Protein AF-A0A443IMH6-F1 (afdb_monomer)

Secondary structure (DSSP, 8-state):
-PPP--PPPEEEE-TTSSEEEE-SSSSB-TT--BSSHHHHHHHHTHHHHHTTTS--HHHHHHHHTGGGG--SSS---TTTHHHHTTHHHHHHHTT--TTSTTTTSSSTT------HHHHHHHHHHH--HHHHHHHHHHHHHTTPPP--HHHHHHHHHHHHHHHHHHHHHHHHHH-TTEEE-TTSSEEEETTEEEEGGGEEEEE-TTS-EEEEEEPTTS-EEEEEEEEPPPPP--

Mean predicted aligned error: 10.95 Å

Foldseek 3Di:
DPDQQPFQFAWFQDPVRWTFTHTPPDGTQALLTFNDRLLSSCLRCVLVCLLQVLAFVLLPCLSSVVLVVDDDDDDDDPVPSVVNSNVLVVCVVSVHDNPCVVLRLAHPRNPPLDDLVVVLVVVVVNDDPVNLVVNQVRCVVSVHHRDHSSRSSVVSLVSRLVSQLSVLVSVVVVDVQWDADPVSQWIGGNNDIDGSSQWHWGQHPLRWIFIWGQDSNRDTDTRDGPGDRDDPDD

Nearest PDB structures (foldseek):
  8bbg-assembly1_B  TM=4.745E-01  e=6.715E+00  Homo sapiens

Structure (mmCIF, N/CA/C/O backbone):
data_AF-A0A443IMH6-F1
#
_entry.id   AF-A0A443IMH6-F1
#
loop_
_atom_site.group_PDB
_atom_site.id
_atom_site.type_symbol
_atom_site.label_atom_id
_atom_site.label_alt_id
_atom_site.label_comp_id
_atom_site.label_asym_id
_atom_site.label_entity_id
_atom_site.label_seq_id
_atom_site.pdbx_PDB_ins_code
_atom_site.Cartn_x
_atom_site.Cartn_y
_atom_site.Cartn_z
_atom_site.occupancy
_atom_site.B_iso_or_equiv
_atom_site.auth_seq_id
_atom_site.auth_comp_id
_atom_site.auth_asym_id
_atom_site.auth_atom_id
_atom_site.pdbx_PDB_model_num
ATOM 1 N N . MET A 1 1 ? 30.127 14.873 -5.006 1.00 34.66 1 MET A N 1
ATOM 2 C CA . MET A 1 1 ? 29.767 13.676 -4.213 1.00 34.66 1 MET A CA 1
ATOM 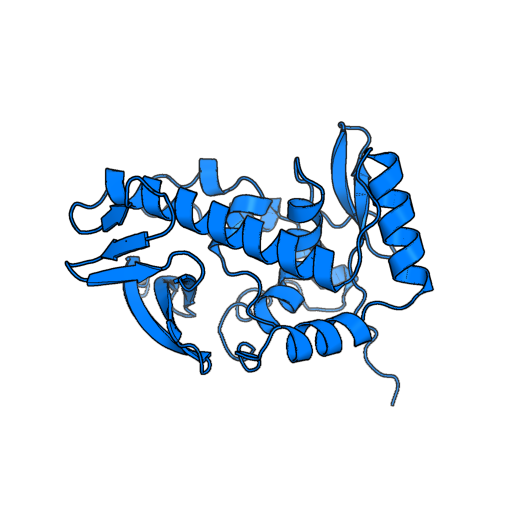3 C C . MET A 1 1 ? 28.883 12.803 -5.089 1.00 34.66 1 MET A C 1
ATOM 5 O O . MET A 1 1 ? 27.974 13.371 -5.688 1.00 34.66 1 MET A O 1
ATOM 9 N N . PRO A 1 2 ? 29.151 11.498 -5.264 1.00 36.19 2 PRO A N 1
ATOM 10 C CA . PRO A 1 2 ? 28.241 10.646 -6.018 1.00 36.19 2 PRO A CA 1
ATOM 11 C C . PRO A 1 2 ? 26.945 10.520 -5.210 1.00 36.19 2 PRO A C 1
ATOM 13 O O . PRO A 1 2 ? 26.973 10.137 -4.042 1.00 36.19 2 PRO A O 1
ATOM 16 N N . PHE A 1 3 ? 25.823 10.930 -5.799 1.00 37.03 3 PHE A N 1
ATOM 17 C CA . PHE A 1 3 ? 24.510 10.781 -5.179 1.00 37.03 3 PHE A CA 1
ATOM 18 C C . PHE A 1 3 ? 24.221 9.286 -4.970 1.00 37.03 3 PHE A C 1
ATOM 20 O O . PHE A 1 3 ? 24.498 8.502 -5.884 1.00 37.03 3 PHE A O 1
ATOM 27 N N . PRO A 1 4 ? 23.682 8.862 -3.811 1.00 40.62 4 PRO A N 1
ATOM 28 C CA . PRO A 1 4 ? 23.252 7.483 -3.630 1.00 40.62 4 PRO A CA 1
ATOM 29 C C . PRO A 1 4 ? 22.194 7.171 -4.691 1.00 40.62 4 PRO A C 1
ATOM 31 O O . PRO A 1 4 ? 21.136 7.800 -4.741 1.00 40.62 4 PRO A O 1
ATOM 34 N N . VAL A 1 5 ? 22.505 6.234 -5.586 1.00 46.97 5 VAL A N 1
ATOM 35 C CA . VAL A 1 5 ? 21.573 5.776 -6.615 1.00 46.97 5 VAL A CA 1
ATOM 36 C C . VAL A 1 5 ? 20.536 4.905 -5.917 1.00 46.97 5 VAL A C 1
ATOM 38 O O . VAL A 1 5 ? 20.722 3.704 -5.746 1.00 46.97 5 VAL A O 1
ATOM 41 N N . PHE A 1 6 ? 19.450 5.517 -5.457 1.00 54.06 6 PHE A N 1
ATOM 42 C CA . PHE A 1 6 ? 18.275 4.771 -5.031 1.00 54.06 6 PHE A CA 1
ATOM 43 C C . PHE A 1 6 ? 17.636 4.155 -6.276 1.00 54.06 6 PHE A C 1
ATOM 45 O O . PHE A 1 6 ? 17.049 4.849 -7.108 1.00 54.06 6 PHE A O 1
ATOM 52 N N . PHE A 1 7 ? 17.798 2.845 -6.429 1.00 68.31 7 PHE A N 1
ATOM 53 C CA . PHE A 1 7 ? 17.173 2.093 -7.505 1.00 68.31 7 PHE A CA 1
ATOM 54 C C . PHE A 1 7 ? 15.720 1.790 -7.142 1.00 68.31 7 PHE A C 1
ATOM 56 O O . PHE A 1 7 ? 15.449 1.222 -6.087 1.00 68.31 7 PHE A O 1
ATOM 63 N N . ILE A 1 8 ? 14.793 2.128 -8.038 1.00 82.06 8 ILE A N 1
ATOM 64 C CA . ILE A 1 8 ? 13.427 1.604 -7.972 1.00 82.06 8 ILE A CA 1
ATOM 65 C C . ILE A 1 8 ? 13.464 0.144 -8.400 1.00 82.06 8 ILE A C 1
ATOM 67 O O . ILE A 1 8 ? 13.991 -0.188 -9.468 1.00 82.06 8 ILE A O 1
ATOM 71 N N . ALA A 1 9 ? 12.870 -0.720 -7.588 1.00 88.06 9 ALA A N 1
ATOM 72 C CA . ALA A 1 9 ? 12.649 -2.100 -7.965 1.00 88.06 9 ALA A CA 1
ATOM 73 C C . ALA A 1 9 ? 11.497 -2.187 -8.976 1.00 88.06 9 ALA A C 1
ATOM 75 O O . ALA A 1 9 ? 10.417 -1.630 -8.753 1.00 88.06 9 ALA A O 1
ATOM 76 N N . ILE A 1 10 ? 11.725 -2.892 -10.083 1.00 90.31 10 ILE A N 1
ATOM 77 C CA . ILE A 1 10 ? 10.730 -3.108 -11.136 1.00 90.31 10 ILE A CA 1
ATOM 78 C C . ILE A 1 10 ? 10.143 -4.510 -10.957 1.00 90.31 10 ILE A C 1
ATOM 80 O O . ILE A 1 10 ? 10.911 -5.473 -10.938 1.00 90.31 10 ILE A O 1
ATOM 84 N N . PRO A 1 11 ? 8.814 -4.658 -10.839 1.00 91.00 11 PRO A N 1
ATOM 85 C CA . PRO A 1 11 ? 8.184 -5.966 -10.860 1.00 91.00 11 PRO A CA 1
ATOM 86 C C . PRO A 1 11 ? 8.343 -6.614 -12.227 1.00 91.00 11 PRO A C 1
ATOM 88 O O . PRO A 1 11 ? 8.057 -5.994 -13.252 1.00 91.00 11 PRO A O 1
ATOM 91 N N . VAL A 1 12 ? 8.769 -7.867 -12.218 1.00 91.69 12 VAL A N 1
ATOM 92 C CA . VAL A 1 12 ? 8.921 -8.720 -13.394 1.00 91.69 12 VAL A CA 1
ATOM 93 C C . VAL A 1 12 ? 8.081 -9.975 -13.212 1.00 91.69 12 VAL A C 1
ATOM 95 O O . VAL A 1 12 ? 7.853 -10.424 -12.083 1.00 91.69 12 VAL A O 1
ATOM 98 N N . LEU A 1 13 ? 7.587 -10.523 -14.320 1.00 90.38 13 LEU A N 1
ATOM 99 C CA . LEU A 1 13 ? 6.772 -11.731 -14.291 1.00 90.38 13 LEU A CA 1
ATOM 100 C C . LEU A 1 13 ? 7.660 -12.942 -13.972 1.00 90.38 13 LEU A C 1
ATOM 102 O O . LEU A 1 13 ? 8.625 -13.229 -14.680 1.00 90.38 13 LEU A O 1
ATOM 106 N N . HIS A 1 14 ? 7.337 -13.641 -12.890 1.00 88.38 14 HIS A N 1
ATOM 107 C CA . HIS A 1 14 ? 8.003 -14.864 -12.471 1.00 88.38 14 HIS A CA 1
ATOM 108 C C . HIS A 1 14 ? 7.427 -16.072 -13.224 1.00 88.38 14 HIS A C 1
ATOM 110 O O . HIS A 1 14 ? 6.264 -16.072 -13.627 1.00 88.38 14 HIS A O 1
ATOM 116 N N . SER A 1 15 ? 8.202 -17.152 -13.359 1.00 84.56 15 SER A N 1
ATOM 117 C CA . SER A 1 15 ? 7.761 -18.386 -14.035 1.00 84.56 15 SER A CA 1
ATOM 118 C C . SER A 1 15 ? 6.550 -19.059 -13.376 1.00 84.56 15 SER A C 1
ATOM 120 O O . SER A 1 15 ? 5.868 -19.855 -14.012 1.00 84.56 15 SER A O 1
ATOM 122 N N . SER A 1 16 ? 6.251 -18.718 -12.120 1.00 83.25 16 SER A N 1
ATOM 123 C CA . SER A 1 16 ? 5.047 -19.160 -11.407 1.00 83.25 16 SER A CA 1
ATOM 124 C C . SER A 1 16 ? 3.770 -18.409 -11.812 1.00 83.25 16 SER A C 1
ATOM 126 O O . SER A 1 16 ? 2.709 -18.703 -11.271 1.00 83.25 16 SER A O 1
ATOM 128 N N . GLY A 1 17 ? 3.859 -17.407 -12.693 1.00 84.44 17 GLY A N 1
ATOM 129 C CA . GLY A 1 17 ? 2.750 -16.510 -13.045 1.00 84.44 17 GLY A CA 1
ATOM 130 C C . GLY A 1 17 ? 2.513 -15.372 -12.043 1.00 84.44 17 GLY A C 1
ATOM 131 O O . GLY A 1 17 ? 1.677 -14.508 -12.285 1.00 84.44 17 GLY A O 1
ATOM 132 N N . ALA A 1 18 ? 3.260 -15.344 -10.936 1.00 87.56 18 ALA A N 1
ATOM 133 C CA . ALA A 1 18 ? 3.267 -14.242 -9.977 1.00 87.56 18 ALA A CA 1
ATOM 134 C C . ALA A 1 18 ? 4.261 -13.142 -10.393 1.00 87.56 18 ALA A C 1
ATOM 136 O O . ALA A 1 18 ? 5.074 -13.321 -11.296 1.00 87.56 18 ALA A O 1
ATOM 137 N N . TRP A 1 19 ? 4.231 -12.008 -9.705 1.00 87.56 19 TRP A N 1
ATOM 138 C CA . TRP A 1 19 ? 5.150 -10.891 -9.909 1.00 87.56 19 TRP A CA 1
ATOM 139 C C . TRP A 1 19 ? 6.209 -10.869 -8.818 1.00 87.56 19 TRP A C 1
ATOM 141 O O . TRP A 1 19 ? 5.892 -11.101 -7.658 1.00 87.56 19 TRP A O 1
ATOM 151 N N . ILE A 1 20 ? 7.453 -10.555 -9.161 1.00 84.88 20 ILE A N 1
ATOM 152 C CA . ILE A 1 20 ? 8.539 -10.395 -8.189 1.00 84.88 20 ILE A CA 1
ATOM 153 C C . ILE A 1 20 ? 9.311 -9.118 -8.487 1.00 84.88 20 ILE A C 1
ATOM 155 O O . ILE A 1 20 ? 9.556 -8.789 -9.646 1.00 84.88 20 ILE A O 1
ATOM 159 N N . ALA A 1 21 ? 9.678 -8.359 -7.461 1.00 88.12 21 ALA A N 1
ATOM 160 C CA . ALA A 1 21 ? 10.465 -7.154 -7.659 1.00 88.12 21 ALA A CA 1
ATOM 161 C C . ALA A 1 21 ? 11.907 -7.520 -8.032 1.00 88.12 21 ALA A C 1
ATOM 163 O O . ALA A 1 21 ? 12.483 -8.469 -7.501 1.00 88.12 21 ALA A O 1
ATOM 164 N N . SER A 1 22 ? 12.507 -6.762 -8.944 1.00 84.50 22 SER A N 1
ATOM 165 C CA . SER A 1 22 ? 13.884 -6.962 -9.389 1.00 84.50 22 SER A CA 1
ATOM 166 C C . SER A 1 22 ? 14.625 -5.632 -9.483 1.00 84.50 22 SER A C 1
ATOM 168 O O . SER A 1 22 ? 14.059 -4.612 -9.887 1.00 84.50 22 SER A O 1
ATOM 170 N N . THR A 1 23 ? 15.906 -5.634 -9.112 1.00 79.00 23 THR A N 1
ATOM 171 C CA . THR A 1 23 ? 16.793 -4.485 -9.318 1.00 79.00 23 THR A CA 1
ATOM 172 C C . THR A 1 23 ? 17.495 -4.590 -10.669 1.00 79.00 23 THR A C 1
ATOM 174 O O . THR A 1 23 ? 17.675 -5.669 -11.234 1.00 79.00 23 THR A O 1
ATOM 177 N N . ALA A 1 24 ? 17.942 -3.454 -11.207 1.00 61.69 24 ALA A N 1
ATOM 178 C CA . ALA A 1 24 ? 18.689 -3.438 -12.461 1.00 61.69 24 ALA A CA 1
ATOM 179 C C . ALA A 1 24 ? 20.053 -4.155 -12.385 1.00 61.69 24 ALA A C 1
ATOM 181 O O . ALA A 1 24 ? 20.615 -4.443 -13.438 1.00 61.69 24 ALA A O 1
ATOM 182 N N . ALA A 1 25 ? 20.565 -4.428 -11.178 1.00 56.03 25 ALA A N 1
ATOM 183 C CA . ALA A 1 25 ? 21.930 -4.890 -10.953 1.00 56.03 25 ALA A CA 1
ATOM 184 C C . ALA A 1 25 ? 22.060 -6.372 -10.549 1.00 56.03 25 ALA A C 1
ATOM 186 O O . ALA A 1 25 ? 23.122 -6.938 -10.789 1.00 56.03 25 ALA A O 1
ATOM 187 N N . SER A 1 26 ? 21.052 -7.022 -9.941 1.00 53.88 26 SER A N 1
ATOM 188 C CA . SER A 1 26 ? 21.310 -8.335 -9.312 1.00 53.88 26 SER A CA 1
ATOM 189 C C . SER A 1 26 ? 20.075 -9.195 -8.989 1.00 53.88 26 SER A C 1
ATOM 191 O O . SER A 1 26 ? 19.942 -9.705 -7.878 1.00 53.88 26 SER A O 1
ATOM 193 N N . GLY A 1 27 ? 19.186 -9.410 -9.959 1.00 73.69 27 GLY A N 1
ATOM 194 C CA . GLY A 1 27 ? 18.178 -10.475 -9.868 1.00 73.69 27 GLY A CA 1
ATOM 195 C C . GLY A 1 27 ? 16.951 -10.144 -9.016 1.00 73.69 27 GLY A C 1
ATOM 196 O O . GLY A 1 27 ? 16.585 -8.977 -8.839 1.00 73.69 27 GLY A O 1
ATOM 197 N N . TYR A 1 28 ? 16.245 -11.191 -8.591 1.00 79.69 28 TYR A N 1
ATOM 198 C CA . TYR A 1 28 ? 15.009 -11.068 -7.826 1.00 79.69 28 TYR A CA 1
ATOM 199 C C . TYR A 1 28 ? 15.275 -10.619 -6.396 1.00 79.69 28 TYR A C 1
ATOM 201 O O . TYR A 1 28 ? 16.184 -11.101 -5.722 1.00 79.69 28 TYR A O 1
ATOM 209 N N . ILE A 1 29 ? 14.423 -9.723 -5.919 1.00 78.88 29 ILE A N 1
ATOM 210 C CA . ILE A 1 29 ? 14.388 -9.308 -4.531 1.00 78.88 29 ILE A CA 1
ATOM 211 C C . ILE A 1 29 ? 13.598 -10.373 -3.774 1.00 78.88 29 ILE A C 1
ATOM 213 O O . ILE A 1 29 ? 12.395 -10.545 -3.995 1.00 78.88 29 ILE A O 1
ATOM 217 N N . ALA A 1 30 ? 14.286 -11.122 -2.913 1.00 73.25 30 ALA A N 1
ATOM 218 C CA . ALA A 1 30 ? 13.668 -12.175 -2.119 1.00 73.25 30 ALA A CA 1
ATOM 219 C C . ALA A 1 30 ? 12.435 -11.642 -1.376 1.00 73.25 30 ALA A C 1
ATOM 221 O O . ALA A 1 30 ? 12.433 -10.504 -0.917 1.00 73.25 30 ALA A O 1
ATOM 222 N N . GLY A 1 31 ? 11.387 -12.468 -1.307 1.00 71.12 31 GLY A N 1
ATOM 223 C CA . GLY A 1 31 ? 10.146 -12.184 -0.585 1.00 71.12 31 GLY A CA 1
ATOM 224 C C . GLY A 1 31 ? 9.315 -10.997 -1.082 1.00 71.12 31 GLY A C 1
ATOM 225 O O . GLY A 1 31 ? 8.382 -10.558 -0.417 1.00 71.12 31 GLY A O 1
ATOM 226 N N . THR A 1 32 ? 9.591 -10.525 -2.295 1.00 82.25 32 THR A N 1
ATOM 227 C CA . THR A 1 32 ? 8.725 -9.575 -3.009 1.00 82.25 32 THR A CA 1
ATOM 228 C C . THR A 1 32 ? 7.772 -10.256 -3.993 1.00 82.25 32 THR A C 1
ATOM 230 O O . THR A 1 32 ? 7.146 -9.584 -4.812 1.00 82.25 32 THR A O 1
ATOM 233 N N . LEU A 1 33 ? 7.675 -11.591 -3.936 1.00 80.81 33 LEU A N 1
ATOM 234 C CA . LEU A 1 33 ? 6.751 -12.364 -4.757 1.00 80.81 33 LEU A CA 1
ATOM 235 C C . LEU A 1 33 ? 5.309 -12.025 -4.350 1.00 80.81 33 LEU A C 1
ATOM 237 O O . LEU A 1 33 ? 4.939 -12.182 -3.190 1.00 80.81 33 LEU A O 1
ATOM 241 N N . SER A 1 34 ? 4.494 -11.577 -5.298 1.00 83.62 34 SER A N 1
ATOM 242 C CA . SER A 1 34 ? 3.104 -11.188 -5.077 1.00 83.62 34 SER A CA 1
ATOM 243 C C . SER A 1 34 ? 2.226 -11.631 -6.243 1.00 83.62 34 SER A C 1
ATOM 245 O O . SER A 1 34 ? 2.659 -11.650 -7.394 1.00 83.62 34 SER A O 1
ATOM 247 N N . GLY A 1 35 ? 0.960 -11.945 -5.965 1.00 85.81 35 GLY A N 1
ATOM 248 C CA . GLY A 1 35 ? -0.020 -12.269 -7.008 1.00 85.81 35 GLY A CA 1
ATOM 249 C C . GLY A 1 35 ? -0.367 -11.081 -7.913 1.00 85.81 35 GLY A C 1
ATOM 250 O O . GLY A 1 35 ? -0.948 -11.269 -8.975 1.00 85.81 35 GLY A O 1
ATOM 251 N N . THR A 1 36 ? 0.005 -9.856 -7.526 1.00 90.75 36 THR A N 1
ATOM 252 C CA . THR A 1 36 ? -0.267 -8.641 -8.302 1.00 90.75 36 THR A CA 1
ATOM 253 C C . THR A 1 36 ? 1.010 -7.864 -8.590 1.00 90.75 36 THR A C 1
ATOM 255 O O . THR A 1 36 ? 1.930 -7.815 -7.770 1.00 90.75 36 THR A O 1
ATOM 258 N N . TRP A 1 37 ? 1.039 -7.189 -9.742 1.00 93.44 37 TRP A N 1
ATOM 259 C CA . TRP A 1 37 ? 2.150 -6.314 -10.117 1.00 93.44 37 TRP A CA 1
ATOM 260 C C . TRP A 1 37 ? 2.386 -5.226 -9.065 1.00 93.44 37 TRP A C 1
ATOM 262 O O . TRP A 1 37 ? 3.521 -4.968 -8.663 1.00 93.44 37 TRP A O 1
ATOM 272 N N . ILE A 1 38 ? 1.299 -4.613 -8.584 1.00 93.88 38 ILE A N 1
ATOM 273 C CA . ILE A 1 38 ? 1.366 -3.516 -7.618 1.00 93.88 38 ILE A CA 1
ATOM 274 C C . ILE A 1 38 ? 1.831 -3.993 -6.240 1.00 93.88 38 ILE A C 1
ATOM 276 O O . ILE A 1 38 ? 2.587 -3.282 -5.585 1.00 93.88 38 ILE A O 1
ATOM 280 N N . GLY A 1 39 ? 1.463 -5.208 -5.826 1.00 87.88 39 GLY A N 1
ATOM 281 C CA . GLY A 1 39 ? 1.956 -5.801 -4.588 1.00 87.88 39 GLY A CA 1
ATOM 282 C C . GLY A 1 39 ? 3.469 -6.011 -4.635 1.00 87.88 39 GLY A C 1
ATOM 283 O O . GLY A 1 39 ? 4.185 -5.535 -3.757 1.00 87.88 39 GLY A O 1
ATOM 284 N N . ALA A 1 40 ? 3.987 -6.606 -5.713 1.00 88.25 40 ALA A N 1
ATOM 285 C CA . ALA A 1 40 ? 5.430 -6.755 -5.903 1.00 88.25 40 ALA A CA 1
ATOM 286 C C . ALA A 1 40 ? 6.145 -5.391 -5.958 1.00 88.25 40 ALA A C 1
ATOM 288 O O . ALA A 1 40 ? 7.213 -5.223 -5.367 1.00 88.25 40 ALA A O 1
ATOM 289 N N . PHE A 1 41 ? 5.535 -4.383 -6.595 1.00 91.75 41 PHE A N 1
ATOM 290 C CA . PHE A 1 41 ? 6.060 -3.014 -6.611 1.00 91.75 41 PHE A CA 1
ATOM 291 C C . PHE A 1 41 ? 6.146 -2.416 -5.203 1.00 91.75 41 PHE A C 1
ATOM 293 O O . PHE A 1 41 ? 7.174 -1.836 -4.849 1.00 91.75 41 PHE A O 1
ATOM 300 N N . ILE A 1 42 ? 5.091 -2.569 -4.396 1.00 88.81 42 ILE A N 1
ATOM 301 C CA . ILE A 1 42 ? 5.041 -2.081 -3.016 1.00 88.81 42 ILE A CA 1
ATOM 302 C C . ILE A 1 42 ? 6.107 -2.766 -2.164 1.00 88.81 42 ILE A C 1
ATOM 304 O O . ILE A 1 42 ? 6.843 -2.075 -1.467 1.00 88.81 42 ILE A O 1
ATOM 308 N N . LEU A 1 43 ? 6.244 -4.092 -2.250 1.00 83.69 43 LEU A N 1
ATOM 309 C CA . LEU A 1 43 ? 7.238 -4.837 -1.473 1.00 83.69 43 LEU A CA 1
ATOM 310 C C . LEU A 1 43 ? 8.669 -4.436 -1.848 1.00 83.69 43 LEU A C 1
ATOM 312 O O . LEU A 1 43 ? 9.478 -4.148 -0.966 1.00 83.69 43 LEU A O 1
ATOM 316 N N . GLY A 1 44 ? 8.960 -4.334 -3.148 1.00 82.44 44 GLY A N 1
ATOM 317 C CA . GLY A 1 44 ? 10.278 -3.944 -3.651 1.00 82.44 44 GLY A CA 1
ATOM 318 C C . GLY A 1 44 ? 10.665 -2.489 -3.379 1.00 82.44 44 GLY A C 1
ATOM 319 O O . GLY A 1 44 ? 11.846 -2.161 -3.430 1.00 82.44 44 GLY A O 1
ATOM 320 N N . ASN A 1 45 ? 9.696 -1.617 -3.082 1.00 84.25 45 ASN A N 1
ATOM 321 C CA . ASN A 1 45 ? 9.914 -0.182 -2.865 1.00 84.25 45 ASN A CA 1
ATOM 322 C C . ASN A 1 45 ? 9.334 0.313 -1.527 1.00 84.25 45 ASN A C 1
ATOM 324 O O . ASN A 1 45 ? 9.080 1.507 -1.362 1.00 84.25 45 ASN A O 1
ATOM 328 N N . SER A 1 46 ? 9.118 -0.587 -0.567 1.00 78.94 46 SER A N 1
ATOM 329 C CA . SER A 1 46 ? 8.373 -0.327 0.674 1.00 78.94 46 SER A CA 1
ATOM 330 C C . SER A 1 46 ? 8.948 0.832 1.491 1.00 78.94 46 SER A C 1
ATOM 332 O O . SER A 1 46 ? 8.198 1.707 1.921 1.00 78.94 46 SER A O 1
ATOM 334 N N . ALA A 1 47 ? 10.275 0.906 1.623 1.00 73.56 47 ALA A N 1
ATOM 335 C CA . ALA A 1 47 ? 10.956 2.001 2.315 1.00 73.56 47 ALA A CA 1
ATOM 336 C C . ALA A 1 47 ? 10.703 3.364 1.646 1.00 73.56 47 ALA A C 1
ATOM 338 O O . ALA A 1 47 ? 10.354 4.336 2.315 1.00 73.56 47 ALA A O 1
ATOM 339 N N . LEU A 1 48 ? 10.827 3.441 0.317 1.00 79.38 48 LEU A N 1
ATOM 340 C CA . LEU A 1 48 ? 10.576 4.674 -0.432 1.00 79.38 48 LEU A CA 1
ATOM 341 C C . LEU A 1 48 ? 9.107 5.093 -0.333 1.00 79.38 48 LEU A C 1
ATOM 343 O O . LEU A 1 48 ? 8.808 6.246 -0.040 1.00 79.38 48 LEU A O 1
ATOM 347 N N . LEU A 1 49 ? 8.181 4.165 -0.578 1.00 81.25 49 LEU A N 1
ATOM 348 C CA . LEU A 1 49 ? 6.750 4.460 -0.577 1.00 81.25 49 LEU A CA 1
ATOM 349 C C . LEU A 1 49 ? 6.241 4.808 0.829 1.00 81.25 49 LEU A C 1
ATOM 351 O O . LEU A 1 49 ? 5.392 5.691 0.963 1.00 81.25 49 LEU A O 1
ATOM 355 N N . GLY A 1 50 ? 6.787 4.173 1.870 1.00 73.31 50 GLY A N 1
ATOM 356 C CA . GLY A 1 50 ? 6.533 4.517 3.269 1.00 73.31 50 GLY A CA 1
ATOM 357 C C . GLY A 1 50 ? 7.025 5.926 3.613 1.00 73.31 50 GLY A C 1
ATOM 358 O O . GLY A 1 50 ? 6.273 6.715 4.185 1.00 73.31 50 GLY A O 1
ATOM 359 N N . ASN A 1 51 ? 8.228 6.294 3.156 1.00 71.12 51 ASN A N 1
ATOM 360 C CA . ASN A 1 51 ? 8.792 7.649 3.273 1.00 71.12 51 ASN A CA 1
ATOM 361 C C . ASN A 1 51 ? 8.087 8.708 2.407 1.00 71.12 51 ASN A C 1
ATOM 363 O O . ASN A 1 51 ? 8.387 9.892 2.489 1.00 71.12 51 ASN A O 1
ATOM 367 N N . LEU A 1 52 ? 7.159 8.322 1.539 1.00 74.88 52 LEU A N 1
ATOM 368 C CA . LEU A 1 52 ? 6.304 9.265 0.811 1.00 74.88 52 LEU A CA 1
ATOM 369 C C . LEU A 1 52 ? 4.881 9.289 1.364 1.00 74.88 52 LEU A C 1
ATOM 371 O O . LEU A 1 52 ? 4.012 9.980 0.834 1.00 74.88 52 LEU A O 1
ATOM 375 N N . GLY A 1 53 ? 4.624 8.504 2.408 1.00 75.25 53 GLY A N 1
ATOM 376 C CA . GLY A 1 53 ? 3.306 8.330 2.986 1.00 75.25 53 GLY A CA 1
ATOM 377 C C . GLY A 1 53 ? 2.292 7.629 2.079 1.00 75.25 53 GLY A C 1
ATOM 378 O O . GLY A 1 53 ? 1.079 7.707 2.302 1.00 75.25 53 GLY A O 1
ATOM 379 N N . LEU A 1 54 ? 2.767 6.958 1.030 1.00 81.56 54 LEU A N 1
ATOM 380 C CA . LEU A 1 54 ? 1.908 6.289 0.062 1.00 81.56 54 LEU A CA 1
ATOM 381 C C . LEU A 1 54 ? 1.376 4.967 0.600 1.00 81.56 54 LEU A C 1
ATOM 383 O O . LEU A 1 54 ? 0.183 4.705 0.456 1.00 81.56 54 LEU A O 1
ATOM 387 N N . VAL A 1 55 ? 2.221 4.202 1.287 1.00 83.06 55 VAL A N 1
ATOM 388 C CA . VAL A 1 55 ? 1.855 2.927 1.913 1.00 83.06 55 VAL A CA 1
ATOM 389 C C . VAL A 1 55 ? 2.109 2.969 3.409 1.00 83.06 55 VAL A C 1
ATOM 391 O O . VAL A 1 55 ? 2.998 3.678 3.882 1.00 83.06 55 VAL A O 1
ATOM 394 N N . SER A 1 56 ? 1.307 2.222 4.149 1.00 82.25 56 SER A N 1
ATOM 395 C CA . SER A 1 56 ? 1.538 1.921 5.556 1.00 82.25 56 SER A CA 1
ATOM 396 C C . SER A 1 56 ? 1.801 0.431 5.732 1.00 82.25 56 SER A C 1
ATOM 398 O O . SER A 1 56 ? 1.944 -0.310 4.756 1.00 82.25 56 SER A O 1
ATOM 400 N N . VAL A 1 57 ? 1.865 -0.024 6.981 1.00 78.31 57 VAL A N 1
ATOM 401 C CA . VAL A 1 57 ? 2.043 -1.446 7.280 1.00 78.31 57 VAL A CA 1
ATOM 402 C C . VAL A 1 57 ? 0.893 -2.274 6.694 1.00 78.31 57 VAL A C 1
ATOM 404 O O . VAL A 1 57 ? 1.134 -3.377 6.212 1.00 78.31 57 VAL A O 1
ATOM 407 N N . ALA A 1 58 ? -0.324 -1.719 6.624 1.00 76.75 58 ALA A N 1
ATOM 408 C CA . ALA A 1 58 ? -1.465 -2.389 6.001 1.00 76.75 58 ALA A CA 1
ATOM 409 C C . ALA A 1 58 ? -1.190 -2.729 4.528 1.00 76.75 58 ALA A C 1
ATOM 411 O O . ALA A 1 58 ? -1.316 -3.886 4.140 1.00 76.75 58 ALA A O 1
ATOM 412 N N . GLY A 1 59 ? -0.742 -1.760 3.720 1.00 81.94 59 GLY A N 1
ATOM 413 C CA . GLY A 1 59 ? -0.382 -1.993 2.319 1.00 81.94 59 GLY A CA 1
ATOM 414 C C . GLY A 1 59 ? 0.766 -2.985 2.143 1.00 81.94 59 GLY A C 1
ATOM 415 O O . GLY A 1 59 ? 0.751 -3.777 1.207 1.00 81.94 59 GLY A O 1
ATOM 416 N N . ILE A 1 60 ? 1.743 -3.004 3.053 1.00 81.38 60 ILE A N 1
ATOM 417 C CA . ILE A 1 60 ? 2.836 -3.990 3.012 1.00 81.38 60 ILE A CA 1
ATOM 418 C C . ILE A 1 60 ? 2.306 -5.402 3.313 1.00 81.38 60 ILE A C 1
ATOM 420 O O . ILE A 1 60 ? 2.646 -6.344 2.598 1.00 81.38 60 ILE A O 1
ATOM 424 N N . PHE A 1 61 ? 1.442 -5.555 4.320 1.00 78.06 61 PHE A N 1
ATOM 425 C CA . PHE A 1 61 ? 0.827 -6.840 4.673 1.00 78.06 61 PHE A CA 1
ATOM 426 C C . PHE A 1 61 ? -0.154 -7.352 3.620 1.00 78.06 61 PHE A C 1
ATOM 428 O O . PHE A 1 61 ? -0.200 -8.554 3.361 1.00 78.06 61 PHE A O 1
ATOM 435 N N . GLY A 1 62 ? -0.916 -6.460 2.988 1.00 79.56 62 GLY A N 1
ATOM 436 C CA . GLY A 1 62 ? -1.747 -6.819 1.844 1.00 79.56 62 GLY A CA 1
ATOM 437 C C . GLY A 1 62 ? -0.894 -7.290 0.667 1.00 79.56 62 GLY A C 1
ATOM 438 O O . GLY A 1 62 ? -1.203 -8.299 0.038 1.00 79.56 62 GLY A O 1
ATOM 439 N N . ALA A 1 63 ? 0.227 -6.614 0.397 1.00 80.50 63 ALA A N 1
ATOM 440 C CA . ALA A 1 63 ? 1.093 -6.923 -0.739 1.00 80.50 63 ALA A CA 1
ATOM 441 C C . ALA A 1 63 ? 1.806 -8.278 -0.614 1.00 80.50 63 ALA A C 1
ATOM 443 O O . ALA A 1 63 ? 1.980 -8.964 -1.626 1.00 80.50 63 ALA A O 1
ATOM 444 N N . SER A 1 64 ? 2.188 -8.670 0.607 1.00 73.25 64 SER A N 1
ATOM 445 C CA . SER A 1 64 ? 2.812 -9.967 0.906 1.00 73.25 64 SER A CA 1
ATOM 446 C C . SER A 1 64 ? 1.812 -11.109 1.100 1.00 73.25 64 SER A C 1
ATOM 448 O O . SER A 1 64 ? 2.224 -12.256 1.246 1.00 73.25 64 SER A O 1
ATOM 450 N N . GLY A 1 65 ? 0.509 -10.814 1.152 1.00 67.56 65 GLY A N 1
ATOM 451 C CA . GLY A 1 65 ? -0.513 -11.782 1.553 1.00 67.56 65 GLY A CA 1
ATOM 452 C C . GLY A 1 65 ? -0.495 -12.112 3.050 1.00 67.56 65 GLY A C 1
ATOM 453 O O . GLY A 1 65 ? -1.310 -12.908 3.503 1.00 67.56 65 GLY A O 1
ATOM 454 N N . ALA A 1 66 ? 0.371 -11.474 3.847 1.00 63.41 66 ALA A N 1
ATOM 455 C CA . ALA A 1 66 ? 0.441 -11.691 5.292 1.00 63.41 66 ALA A CA 1
ATOM 456 C C . ALA A 1 66 ? -0.872 -11.342 6.006 1.00 63.41 66 ALA A C 1
ATOM 458 O O . ALA A 1 66 ? -1.143 -11.886 7.075 1.00 63.41 66 ALA A O 1
ATOM 459 N N . LEU A 1 67 ? -1.718 -10.502 5.395 1.00 57.62 67 LEU A N 1
ATOM 460 C CA . LEU A 1 67 ? -3.037 -10.176 5.928 1.00 57.62 67 LEU A CA 1
ATOM 461 C C . LEU A 1 67 ? -3.910 -11.419 6.158 1.00 57.62 67 LEU A C 1
ATOM 463 O O . LEU A 1 67 ? -4.677 -11.431 7.114 1.00 57.62 67 LEU A O 1
ATOM 467 N N . SER A 1 68 ? -3.770 -12.490 5.363 1.00 53.94 68 SER A N 1
ATOM 468 C CA . SER A 1 68 ? -4.526 -13.732 5.585 1.00 53.94 68 SER A CA 1
ATOM 469 C C . SER A 1 68 ? -4.077 -14.512 6.822 1.00 53.94 68 SER A C 1
ATOM 471 O O . SER 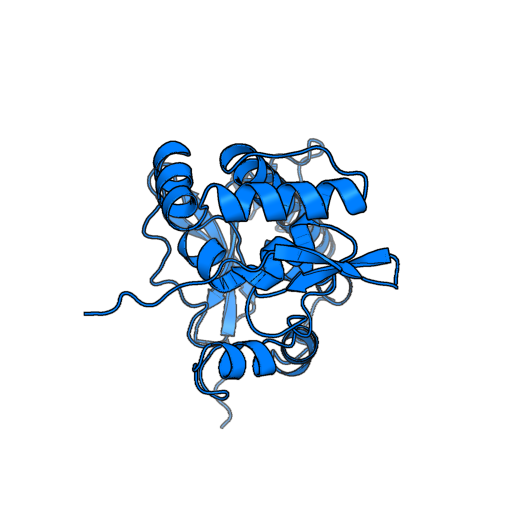A 1 68 ? -4.879 -15.262 7.370 1.00 53.94 68 SER A O 1
ATOM 473 N N . GLY A 1 69 ? -2.827 -14.324 7.259 1.00 46.53 69 GLY A N 1
ATOM 474 C CA . GLY A 1 69 ? -2.248 -14.939 8.456 1.00 46.53 69 GLY A CA 1
ATOM 475 C C . GLY A 1 69 ? -2.375 -14.095 9.727 1.00 46.53 69 GLY A C 1
ATOM 476 O O . GLY A 1 69 ? -1.978 -14.554 10.793 1.00 46.53 69 GLY A O 1
ATOM 477 N N . LEU A 1 70 ? -2.925 -12.878 9.641 1.00 51.50 70 LEU A N 1
ATOM 478 C CA . LEU A 1 70 ? -3.284 -12.089 10.818 1.00 51.50 70 LEU A CA 1
ATOM 479 C C . LEU A 1 70 ? -4.537 -12.694 11.471 1.00 51.50 70 LEU A C 1
ATOM 481 O O . LEU A 1 70 ? -5.659 -12.420 11.041 1.00 51.50 70 LEU A O 1
ATOM 485 N N . SER A 1 71 ? -4.325 -13.522 12.500 1.00 40.81 71 SER A N 1
ATOM 486 C CA . SER A 1 71 ? -5.327 -13.879 13.509 1.00 40.81 71 SER A CA 1
ATOM 487 C C . SER A 1 71 ? -5.019 -13.168 14.835 1.00 40.81 71 SER A C 1
ATOM 489 O O . SER A 1 71 ? -4.035 -13.493 15.496 1.00 40.81 71 SER A O 1
ATOM 491 N N . SER A 1 72 ? -5.836 -12.171 15.169 1.00 49.38 72 SER A N 1
ATOM 492 C CA . SER A 1 72 ? -6.470 -11.806 16.457 1.00 49.38 72 SER A CA 1
ATOM 493 C C . SER A 1 72 ? -5.771 -11.912 17.829 1.00 49.38 72 SER A C 1
ATOM 495 O O . SER A 1 72 ? -6.389 -11.583 18.835 1.00 49.38 72 SER A O 1
ATOM 497 N N . SER A 1 73 ? -4.522 -12.361 17.956 1.00 40.09 73 SER A N 1
ATOM 498 C CA . SER A 1 73 ? -3.685 -12.146 19.151 1.00 40.09 73 SER A CA 1
ATOM 499 C C . SER A 1 73 ? -2.231 -12.510 18.853 1.00 40.09 73 SER A C 1
ATOM 501 O O . SER A 1 73 ? -1.902 -13.664 18.622 1.00 40.09 73 SER A O 1
ATOM 503 N N . ALA A 1 74 ? -1.343 -11.514 18.867 1.00 44.62 74 ALA A N 1
ATOM 504 C CA . ALA A 1 74 ? 0.085 -11.688 19.155 1.00 44.62 74 ALA A CA 1
ATOM 505 C C . ALA A 1 74 ? 0.792 -12.954 18.598 1.00 44.62 74 ALA A C 1
ATOM 507 O O . ALA A 1 74 ? 1.477 -13.644 19.340 1.00 44.62 74 ALA A O 1
ATOM 508 N N . ALA A 1 75 ? 0.710 -13.256 17.305 1.00 32.88 75 ALA A N 1
ATOM 509 C CA . ALA A 1 75 ? 1.580 -14.254 16.677 1.00 32.88 75 ALA A CA 1
ATOM 510 C C . ALA A 1 75 ? 1.617 -13.946 15.177 1.00 32.88 75 ALA A C 1
ATOM 512 O O . ALA A 1 75 ? 0.621 -14.061 14.487 1.00 32.88 75 ALA A O 1
ATOM 513 N N . LEU A 1 76 ? 2.697 -13.447 14.600 1.00 35.50 76 LEU A N 1
ATOM 514 C CA . LEU A 1 76 ? 4.048 -13.950 14.721 1.00 35.50 76 LEU A CA 1
ATOM 515 C C . LEU A 1 76 ? 5.010 -12.778 14.817 1.00 35.50 76 LEU A C 1
ATOM 517 O O . LEU A 1 76 ? 4.880 -11.782 14.108 1.00 35.50 76 LEU A O 1
ATOM 521 N N . SER A 1 77 ? 6.005 -12.959 15.679 1.00 36.59 77 SER A N 1
ATOM 522 C CA . SER A 1 77 ? 7.340 -12.400 15.536 1.00 36.59 77 SER A CA 1
ATOM 523 C C . SER A 1 77 ? 7.577 -11.785 14.154 1.00 36.59 77 SER A C 1
ATOM 525 O O . SER A 1 77 ? 7.594 -12.494 13.139 1.00 36.59 77 SER A O 1
ATOM 527 N N . LEU A 1 78 ? 7.868 -10.487 14.147 1.00 40.59 78 LEU A N 1
ATOM 528 C CA . LEU A 1 78 ? 8.448 -9.743 13.029 1.00 40.59 78 LEU A CA 1
ATOM 529 C C . LEU A 1 78 ? 9.666 -10.456 12.394 1.00 40.59 78 LEU A C 1
ATOM 531 O O . LEU A 1 78 ? 10.145 -10.022 11.363 1.00 40.59 78 LEU A O 1
ATOM 535 N N . GLY A 1 79 ? 10.159 -11.565 12.957 1.00 35.34 79 GLY A N 1
ATOM 536 C CA . GLY A 1 79 ? 11.189 -12.424 12.382 1.00 35.34 79 GLY A CA 1
ATOM 537 C C . GLY A 1 79 ? 10.730 -13.462 11.347 1.00 35.34 79 GLY A C 1
ATOM 538 O O . GLY A 1 79 ? 11.585 -13.913 10.599 1.00 35.34 79 GLY A O 1
ATOM 539 N N . ALA A 1 80 ? 9.449 -13.848 11.244 1.00 32.38 80 ALA A N 1
ATOM 540 C CA . ALA A 1 80 ? 9.005 -14.932 10.336 1.00 32.38 80 ALA A CA 1
ATOM 541 C C . ALA A 1 80 ? 8.276 -14.423 9.075 1.00 32.38 80 ALA A C 1
ATOM 543 O O . ALA A 1 80 ? 8.556 -14.867 7.965 1.00 32.38 80 ALA A O 1
ATOM 544 N N . GLY A 1 81 ? 7.392 -13.429 9.223 1.00 37.03 81 GLY A N 1
ATOM 545 C CA . GLY A 1 81 ? 6.722 -12.793 8.082 1.00 37.03 81 GLY A CA 1
ATOM 546 C C . GLY A 1 81 ? 7.662 -11.905 7.260 1.00 37.03 81 GLY A C 1
ATOM 547 O O . GLY A 1 81 ? 7.621 -11.937 6.038 1.00 37.03 81 GLY A O 1
ATOM 548 N N . LEU A 1 82 ? 8.569 -11.157 7.902 1.00 36.31 82 LEU A N 1
ATOM 549 C CA . LEU A 1 82 ? 9.554 -10.307 7.206 1.00 36.31 82 LEU A CA 1
ATOM 550 C C . LEU A 1 82 ? 10.761 -11.090 6.666 1.00 36.31 82 LEU A C 1
ATOM 552 O O . LEU A 1 82 ? 11.351 -10.663 5.673 1.00 36.31 82 LEU A O 1
ATOM 556 N N . SER A 1 83 ? 11.129 -12.224 7.279 1.00 39.19 83 SER A N 1
ATOM 557 C CA . SER A 1 83 ? 12.116 -13.139 6.682 1.00 39.19 83 SER A CA 1
ATOM 558 C C . SER A 1 83 ? 11.544 -13.842 5.452 1.00 39.19 83 SER A C 1
ATOM 560 O O . SER A 1 83 ? 12.270 -14.017 4.476 1.00 39.19 83 SER A O 1
ATOM 562 N N . ALA A 1 84 ? 10.233 -14.116 5.429 1.00 38.53 84 ALA A N 1
ATOM 563 C CA . ALA A 1 84 ? 9.518 -14.528 4.222 1.00 38.53 84 ALA A CA 1
ATOM 564 C C . ALA A 1 84 ? 9.419 -13.405 3.167 1.00 38.53 84 ALA A C 1
ATOM 566 O O . ALA A 1 84 ? 9.429 -13.703 1.976 1.00 38.53 84 ALA A O 1
ATOM 567 N N . VAL A 1 85 ? 9.418 -12.126 3.582 1.00 40.16 85 VAL A N 1
ATOM 568 C CA . VAL A 1 85 ? 9.527 -10.940 2.698 1.00 40.16 85 VAL A CA 1
ATOM 569 C C . VAL A 1 85 ? 10.982 -10.664 2.264 1.00 40.16 85 VAL A C 1
ATOM 571 O O . VAL A 1 85 ? 11.241 -9.714 1.537 1.00 40.16 85 VAL A O 1
ATOM 574 N N . GLY A 1 86 ? 11.948 -11.527 2.620 1.00 37.03 86 GLY A N 1
ATOM 575 C CA . GLY A 1 86 ? 13.313 -11.514 2.074 1.00 37.03 86 GLY A CA 1
ATOM 576 C C . GLY A 1 86 ? 14.062 -10.186 2.227 1.00 37.03 86 GLY A C 1
ATOM 577 O O . GLY A 1 86 ? 15.096 -9.970 1.592 1.00 37.03 86 GLY A O 1
ATOM 578 N N . LEU A 1 87 ? 13.594 -9.315 3.127 1.00 39.56 87 LEU A N 1
ATOM 579 C CA . LEU A 1 87 ? 14.202 -8.020 3.440 1.00 39.56 87 LEU A CA 1
ATOM 580 C C . LEU A 1 87 ? 15.573 -8.168 4.116 1.00 39.56 87 LEU A C 1
ATOM 582 O O . LEU A 1 87 ? 16.382 -7.247 4.051 1.00 39.56 87 LEU A O 1
ATOM 586 N N . GLY A 1 88 ? 15.892 -9.359 4.639 1.00 34.84 88 GLY A N 1
ATOM 587 C CA . GLY A 1 88 ? 17.257 -9.722 5.032 1.00 34.84 88 GLY A CA 1
ATOM 588 C C . GLY A 1 88 ? 18.248 -9.751 3.855 1.00 34.84 88 GLY A C 1
ATOM 589 O O . GLY A 1 88 ? 19.421 -9.437 4.035 1.00 34.84 88 GLY A O 1
ATOM 590 N N . GLY A 1 89 ? 17.784 -10.054 2.636 1.00 34.28 89 GLY A N 1
ATOM 591 C CA . GLY A 1 89 ? 18.595 -10.003 1.412 1.00 34.28 89 GLY A CA 1
ATOM 592 C C . GLY A 1 89 ? 18.655 -8.611 0.773 1.00 34.28 89 GLY A C 1
ATOM 593 O O . GLY A 1 89 ? 19.668 -8.247 0.178 1.00 34.28 89 GLY A O 1
ATOM 594 N N . VAL A 1 90 ? 17.600 -7.805 0.941 1.00 36.03 90 VAL A N 1
ATOM 595 C CA . VAL A 1 90 ? 17.525 -6.418 0.433 1.00 36.03 90 VAL A CA 1
ATOM 596 C C . VAL A 1 90 ? 18.498 -5.503 1.160 1.00 36.03 90 VAL A C 1
ATOM 598 O O . VAL A 1 90 ? 19.108 -4.636 0.540 1.00 36.03 90 VAL A O 1
ATOM 601 N N . ALA A 1 91 ? 18.697 -5.748 2.455 1.00 32.53 91 ALA A N 1
ATOM 602 C CA . ALA A 1 91 ? 19.689 -5.052 3.254 1.00 32.53 91 ALA A CA 1
ATOM 603 C C . ALA A 1 91 ? 21.097 -5.242 2.648 1.00 32.53 91 ALA A C 1
ATOM 605 O O . ALA A 1 91 ? 21.754 -4.268 2.291 1.00 32.53 91 ALA A O 1
ATOM 606 N N . ASN A 1 92 ? 21.505 -6.483 2.365 1.00 31.73 92 ASN A N 1
ATOM 607 C CA . ASN A 1 92 ? 22.832 -6.769 1.808 1.00 31.73 92 ASN A CA 1
ATOM 608 C C . ASN A 1 92 ? 23.006 -6.304 0.347 1.00 31.73 92 ASN A C 1
ATOM 610 O O . ASN A 1 92 ? 24.079 -5.828 -0.019 1.00 31.73 92 ASN A O 1
ATOM 614 N N . ALA A 1 93 ? 21.958 -6.381 -0.483 1.00 32.81 93 ALA A N 1
ATOM 615 C CA . ALA A 1 93 ? 21.999 -5.909 -1.873 1.00 32.81 93 ALA A CA 1
ATOM 616 C C . ALA A 1 93 ? 22.045 -4.369 -2.001 1.00 32.81 93 ALA A C 1
ATOM 618 O O . ALA A 1 93 ? 22.488 -3.853 -3.026 1.00 32.81 93 ALA A O 1
ATOM 619 N N . LEU A 1 94 ? 21.611 -3.639 -0.964 1.00 32.09 94 LEU A N 1
ATOM 620 C CA . LEU A 1 94 ? 21.658 -2.173 -0.877 1.00 32.09 94 LEU A CA 1
ATOM 621 C C . LEU A 1 94 ? 22.769 -1.649 0.057 1.00 32.09 94 LEU A C 1
ATOM 623 O O . LEU A 1 94 ? 22.841 -0.444 0.289 1.00 32.09 94 LEU A O 1
ATOM 627 N N . GLY A 1 95 ? 23.636 -2.519 0.594 1.00 26.41 95 GLY A N 1
ATOM 628 C CA . GLY A 1 95 ? 24.718 -2.132 1.514 1.00 26.41 95 GLY A CA 1
ATOM 629 C C . GLY A 1 95 ? 24.249 -1.681 2.906 1.00 26.41 95 GLY A C 1
ATOM 630 O O . GLY A 1 95 ? 24.975 -0.982 3.609 1.00 26.41 95 GLY A O 1
ATOM 631 N N . ILE A 1 96 ? 23.037 -2.059 3.308 1.00 34.06 96 ILE A N 1
ATOM 632 C CA . ILE A 1 96 ? 22.433 -1.761 4.607 1.00 34.06 96 ILE A CA 1
ATOM 633 C C . ILE A 1 96 ? 22.616 -2.986 5.519 1.00 34.06 96 ILE A C 1
ATOM 635 O O . ILE A 1 96 ? 22.301 -4.110 5.143 1.00 34.06 96 ILE A O 1
ATOM 639 N N . ALA A 1 97 ? 23.168 -2.792 6.717 1.00 27.08 97 ALA A N 1
ATOM 640 C CA . ALA A 1 97 ? 23.567 -3.892 7.596 1.00 27.08 97 ALA A CA 1
ATOM 641 C C . ALA A 1 97 ? 22.371 -4.766 8.067 1.00 27.08 97 ALA A C 1
ATOM 643 O O . ALA A 1 97 ? 21.346 -4.204 8.462 1.00 27.08 97 ALA A O 1
ATOM 644 N N . PRO A 1 98 ? 22.495 -6.113 8.134 1.00 31.92 98 PRO A N 1
ATOM 645 C CA . PRO A 1 98 ? 21.357 -7.036 8.303 1.00 31.92 98 PRO A CA 1
ATOM 646 C C . PRO A 1 98 ? 20.755 -7.156 9.716 1.00 31.92 98 PRO A C 1
ATOM 648 O O . PRO A 1 98 ? 20.008 -8.095 9.971 1.00 31.92 98 PRO A O 1
ATOM 651 N N . ALA A 1 99 ? 21.052 -6.252 10.651 1.00 30.58 99 ALA A N 1
ATOM 652 C CA . ALA A 1 99 ? 20.623 -6.395 12.052 1.00 30.58 99 ALA A CA 1
ATOM 653 C C . ALA A 1 99 ? 19.898 -5.168 12.640 1.00 30.58 99 ALA A C 1
ATOM 655 O O . ALA A 1 99 ? 19.515 -5.196 13.804 1.00 30.58 99 ALA A O 1
ATOM 656 N N . ALA A 1 100 ? 19.674 -4.106 11.854 1.00 31.53 100 ALA A N 1
ATOM 657 C CA . ALA A 1 100 ? 19.086 -2.847 12.343 1.00 31.53 100 ALA A CA 1
ATOM 658 C C . ALA A 1 100 ? 17.956 -2.275 11.458 1.00 31.53 100 ALA A C 1
ATOM 660 O O . ALA A 1 100 ? 17.368 -1.244 11.778 1.00 31.53 100 ALA A O 1
ATOM 661 N N . THR A 1 101 ? 17.605 -2.927 10.347 1.00 39.12 101 THR A N 1
ATOM 662 C CA . THR A 1 101 ? 16.737 -2.350 9.298 1.00 39.12 101 THR A CA 1
ATOM 663 C C . THR A 1 101 ? 15.234 -2.535 9.532 1.00 39.12 101 THR A C 1
ATOM 665 O O . THR A 1 101 ? 14.451 -2.495 8.592 1.00 39.12 101 THR A O 1
ATOM 668 N N . PHE A 1 102 ? 14.813 -2.716 10.783 1.00 42.94 102 PHE A N 1
ATOM 669 C CA . PHE A 1 102 ? 13.398 -2.622 11.170 1.00 42.94 102 PHE A CA 1
ATOM 670 C C . PHE A 1 102 ? 13.134 -1.619 12.295 1.00 42.94 102 PHE A C 1
ATOM 672 O O . PHE A 1 102 ? 11.988 -1.420 12.674 1.00 42.94 102 PHE A O 1
ATOM 679 N N . LEU A 1 103 ? 14.166 -0.872 12.702 1.00 38.03 103 LEU A N 1
ATOM 680 C CA . LEU A 1 103 ? 14.037 0.400 13.424 1.00 38.03 103 LEU A CA 1
ATOM 681 C C . LEU A 1 103 ? 13.792 1.588 12.463 1.00 38.03 103 LEU A C 1
ATOM 683 O O . LEU A 1 103 ? 13.899 2.742 12.851 1.00 38.03 103 LEU A O 1
ATOM 687 N N . GLY A 1 104 ? 13.510 1.308 11.181 1.00 36.53 104 GLY A N 1
ATOM 688 C CA . GLY A 1 104 ? 13.324 2.301 10.112 1.00 36.53 104 GLY A CA 1
ATOM 689 C C . GLY A 1 104 ? 11.903 2.387 9.541 1.00 36.53 104 GLY A C 1
ATOM 690 O O . GLY A 1 104 ? 11.681 3.139 8.596 1.00 36.53 104 GLY A O 1
ATOM 691 N N . LEU A 1 105 ? 10.944 1.630 10.091 1.00 41.47 105 LEU A N 1
ATOM 692 C CA . LEU A 1 105 ? 9.506 1.844 9.849 1.00 41.47 105 LEU A CA 1
ATOM 693 C C . LEU A 1 105 ? 8.878 2.788 10.887 1.00 41.47 105 LEU A C 1
ATOM 695 O O . LEU A 1 105 ? 7.667 3.011 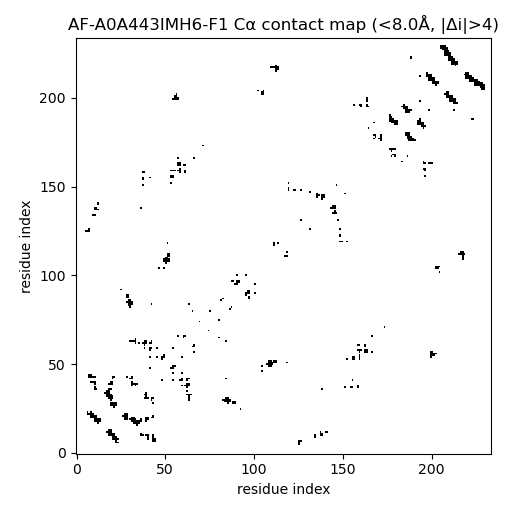10.867 1.00 41.47 105 LEU A O 1
ATOM 699 N N . THR A 1 106 ? 9.704 3.400 11.738 1.00 42.66 106 THR A N 1
ATOM 700 C CA . THR A 1 106 ? 9.305 4.482 12.633 1.00 42.66 106 THR A CA 1
ATOM 701 C C . THR A 1 106 ? 9.611 5.858 12.026 1.00 42.66 106 THR A C 1
ATOM 703 O O . THR A 1 106 ? 10.464 6.036 11.155 1.00 42.66 106 THR A O 1
ATOM 706 N N . PRO A 1 107 ? 8.770 6.850 12.333 1.00 39.94 107 PRO A N 1
ATOM 707 C CA . PRO A 1 107 ? 8.094 7.650 11.321 1.00 39.94 107 PRO A CA 1
ATOM 708 C C . PRO A 1 107 ? 8.781 8.995 11.073 1.00 39.94 107 PRO A C 1
ATOM 710 O O . PRO A 1 107 ? 8.136 10.037 11.179 1.00 39.94 107 PRO A O 1
ATOM 713 N N . ILE A 1 108 ? 10.062 9.011 10.709 1.00 37.47 108 ILE A N 1
ATOM 714 C CA . ILE A 1 108 ? 10.738 10.285 10.389 1.00 37.47 108 ILE A CA 1
ATOM 715 C C . ILE A 1 108 ? 10.379 10.767 8.965 1.00 37.47 108 ILE A C 1
ATOM 717 O O . ILE A 1 108 ? 10.396 11.960 8.672 1.00 37.47 108 ILE A O 1
ATOM 721 N N . GLY A 1 109 ? 9.941 9.864 8.082 1.00 37.59 109 GLY A N 1
ATOM 722 C CA . GLY A 1 109 ? 9.754 10.149 6.658 1.00 37.59 109 GLY A CA 1
ATOM 723 C C . GLY A 1 109 ? 8.366 10.589 6.183 1.00 37.59 109 GLY A C 1
ATOM 724 O O . GLY A 1 109 ? 8.170 10.644 4.989 1.00 37.59 109 GLY A O 1
ATOM 725 N N . TRP A 1 110 ? 7.369 10.931 7.006 1.00 46.16 110 TRP A N 1
ATOM 726 C CA . TRP A 1 110 ? 6.062 11.393 6.461 1.00 46.16 110 TRP A CA 1
ATOM 727 C C . TRP A 1 110 ? 6.035 12.906 6.178 1.00 46.16 110 TRP A C 1
ATOM 729 O O . TRP A 1 110 ? 5.018 13.568 6.381 1.00 46.16 110 TRP A O 1
ATOM 739 N N . ALA A 1 111 ? 7.155 13.479 5.727 1.00 39.69 111 ALA A N 1
ATOM 740 C CA . ALA A 1 111 ? 7.273 14.917 5.473 1.00 39.69 111 ALA A CA 1
ATOM 741 C C . ALA A 1 111 ? 6.453 15.393 4.257 1.00 39.69 111 ALA A C 1
ATOM 743 O O . ALA A 1 111 ? 6.224 16.590 4.099 1.00 39.69 111 ALA A O 1
ATOM 744 N N . ILE A 1 112 ? 5.953 14.479 3.419 1.00 43.69 112 ILE A N 1
ATOM 745 C CA . ILE A 1 112 ? 5.169 14.825 2.230 1.00 43.69 112 ILE A CA 1
ATOM 746 C C . ILE A 1 112 ? 3.716 14.382 2.417 1.00 43.69 112 ILE A C 1
ATOM 748 O O . ILE A 1 112 ? 3.174 13.567 1.679 1.00 43.69 112 ILE A O 1
ATOM 752 N N . GLY A 1 113 ? 3.027 15.011 3.372 1.00 43.50 113 GLY A N 1
ATOM 753 C CA . GLY A 1 113 ? 1.562 15.147 3.344 1.00 43.50 113 GLY A CA 1
ATOM 754 C C . GLY A 1 113 ? 1.109 16.115 2.240 1.00 43.50 113 GLY A C 1
ATOM 755 O O . GLY A 1 113 ? 0.257 16.969 2.467 1.00 43.50 113 GLY A O 1
ATOM 756 N N . GLY A 1 114 ? 1.770 16.053 1.085 1.00 43.12 114 GLY A N 1
ATOM 757 C CA . GLY A 1 114 ? 1.655 16.995 -0.011 1.00 43.12 114 GLY A CA 1
ATOM 758 C C . GLY A 1 114 ? 0.604 16.564 -1.019 1.00 43.12 114 GLY A C 1
ATOM 759 O O . GLY A 1 114 ? 0.311 15.380 -1.196 1.00 43.12 114 GLY A O 1
ATOM 760 N N . THR A 1 115 ? 0.050 17.550 -1.714 1.00 50.66 115 THR A N 1
ATOM 761 C CA . THR A 1 115 ? -0.751 17.365 -2.926 1.00 50.66 115 THR A CA 1
ATOM 762 C C . THR A 1 115 ? -0.100 16.339 -3.865 1.00 50.66 115 THR A C 1
ATOM 764 O O . THR A 1 115 ? 1.123 16.195 -3.897 1.00 50.66 115 THR A O 1
ATOM 767 N N . SER A 1 116 ? -0.908 15.607 -4.642 1.00 56.22 116 SER A N 1
ATOM 768 C CA . SER A 1 116 ? -0.435 14.574 -5.586 1.00 56.22 116 SER A CA 1
ATOM 769 C C . SER A 1 116 ? 0.745 15.036 -6.449 1.00 56.22 116 SER A C 1
ATOM 771 O O . SER A 1 116 ? 1.631 14.236 -6.727 1.00 56.22 116 SER A O 1
ATOM 773 N N . ALA A 1 117 ? 0.802 16.325 -6.791 1.00 55.47 117 ALA A N 1
ATOM 774 C CA . ALA A 1 117 ? 1.904 16.948 -7.513 1.00 55.47 117 ALA A CA 1
ATOM 775 C C . ALA A 1 117 ? 3.277 16.772 -6.835 1.00 55.47 117 ALA A C 1
ATOM 777 O O . ALA A 1 117 ? 4.230 16.403 -7.510 1.00 55.47 117 ALA A O 1
ATOM 778 N N . ILE A 1 118 ? 3.396 16.964 -5.515 1.00 62.62 118 ILE A N 1
ATOM 779 C CA . ILE A 1 118 ? 4.693 16.858 -4.818 1.00 62.62 118 ILE A CA 1
ATOM 780 C C . ILE A 1 118 ? 5.189 15.410 -4.837 1.00 62.62 118 ILE A C 1
ATOM 782 O O . ILE A 1 118 ? 6.366 15.154 -5.072 1.00 62.62 118 ILE A O 1
ATOM 786 N N . ILE A 1 119 ? 4.278 14.455 -4.653 1.00 65.44 119 ILE A N 1
ATOM 787 C CA . ILE A 1 119 ? 4.601 13.026 -4.684 1.00 65.44 119 ILE A CA 1
ATOM 788 C C . ILE A 1 119 ? 4.963 12.577 -6.105 1.00 65.44 119 ILE A C 1
ATOM 790 O O . ILE A 1 119 ? 5.908 11.812 -6.272 1.00 65.44 119 ILE A O 1
ATOM 794 N N . VAL A 1 120 ? 4.255 13.068 -7.130 1.00 70.06 120 VAL A N 1
ATOM 795 C CA . VAL A 1 120 ? 4.595 12.808 -8.539 1.00 70.06 120 VAL A CA 1
ATOM 796 C C . VAL A 1 120 ? 5.985 13.343 -8.860 1.00 70.06 120 VAL A C 1
ATOM 798 O O . VAL A 1 120 ? 6.762 12.625 -9.476 1.00 70.06 120 VAL A O 1
ATOM 801 N N . THR A 1 121 ? 6.332 14.551 -8.412 1.00 70.88 121 THR A N 1
ATOM 802 C CA . THR A 1 121 ? 7.676 15.114 -8.610 1.00 70.88 121 THR A CA 1
ATOM 803 C C . THR A 1 121 ? 8.737 14.309 -7.861 1.00 70.88 121 THR A C 1
ATOM 805 O O . THR A 1 121 ? 9.765 13.965 -8.441 1.00 70.88 121 THR A O 1
ATOM 808 N N . ALA A 1 122 ? 8.476 13.951 -6.600 1.00 72.19 122 ALA A N 1
ATOM 809 C CA . ALA A 1 122 ? 9.398 13.169 -5.781 1.00 72.19 122 ALA A CA 1
ATOM 810 C C . ALA A 1 122 ? 9.658 11.780 -6.380 1.00 72.19 122 ALA A C 1
ATOM 812 O O . ALA A 1 122 ? 10.809 11.374 -6.500 1.00 72.19 122 ALA A O 1
ATOM 813 N N . LEU A 1 123 ? 8.613 11.068 -6.816 1.00 75.56 123 LEU A N 1
ATOM 814 C CA . LEU A 1 123 ? 8.773 9.790 -7.514 1.00 75.56 123 LEU A CA 1
ATOM 815 C C . LEU A 1 123 ? 9.366 9.966 -8.913 1.00 75.56 123 LEU A C 1
ATOM 817 O O . LEU A 1 123 ? 10.195 9.160 -9.327 1.00 75.56 123 LEU A O 1
ATOM 821 N N . GLY A 1 124 ? 8.998 11.031 -9.622 1.00 73.69 124 GLY A N 1
ATOM 822 C CA . GLY A 1 124 ? 9.512 11.370 -10.947 1.00 73.69 124 GLY A CA 1
ATOM 823 C C . GLY A 1 124 ? 11.032 11.530 -10.983 1.00 73.69 124 GLY A C 1
ATOM 824 O O . GLY A 1 124 ? 11.646 11.172 -11.982 1.00 73.69 124 GLY A O 1
ATOM 825 N N . TYR A 1 125 ? 11.647 11.967 -9.878 1.00 75.94 125 TYR A N 1
ATOM 826 C CA . TYR A 1 125 ? 13.106 11.998 -9.731 1.00 75.94 125 TYR A CA 1
ATOM 827 C C . TYR A 1 125 ? 13.745 10.608 -9.873 1.00 75.94 125 TYR A C 1
ATOM 829 O O . TYR A 1 125 ? 14.797 10.466 -10.492 1.00 75.94 125 TYR A O 1
ATOM 837 N N . TYR A 1 126 ? 13.089 9.572 -9.348 1.00 74.00 126 TYR A N 1
ATOM 838 C CA . TYR A 1 126 ? 13.561 8.194 -9.464 1.00 74.00 126 TYR A CA 1
ATOM 839 C C . TYR A 1 126 ? 13.164 7.568 -10.812 1.00 74.00 126 TYR A C 1
ATOM 841 O O . TYR A 1 126 ? 13.909 6.765 -11.377 1.00 74.00 126 TYR A O 1
ATOM 849 N N . PHE A 1 127 ? 12.010 7.956 -11.368 1.00 79.44 127 PHE A N 1
ATOM 850 C CA . PHE A 1 127 ? 11.475 7.433 -12.627 1.00 79.44 127 PHE A CA 1
ATOM 851 C C . PHE A 1 127 ? 12.069 8.077 -13.884 1.00 79.44 127 PHE A C 1
ATOM 853 O O . PHE A 1 127 ? 11.432 8.871 -14.573 1.00 79.44 127 PHE A O 1
ATOM 860 N N . THR A 1 128 ? 13.279 7.648 -14.257 1.00 81.25 128 THR A N 1
ATOM 861 C CA . THR A 1 128 ? 13.865 8.012 -15.560 1.00 81.25 128 THR A CA 1
ATOM 862 C C . THR A 1 128 ? 13.049 7.449 -16.734 1.00 81.25 128 THR A C 1
ATOM 864 O O . THR A 1 128 ? 12.419 6.394 -16.627 1.00 81.25 128 THR A O 1
ATOM 867 N N . GLY A 1 129 ? 13.114 8.095 -17.906 1.00 82.56 129 GLY A N 1
ATOM 868 C CA . GLY A 1 129 ? 12.395 7.634 -19.105 1.00 82.56 129 GLY A CA 1
ATOM 869 C C . GLY A 1 129 ? 12.750 6.201 -19.530 1.00 82.56 129 GLY A C 1
ATOM 870 O O . GLY A 1 129 ? 11.873 5.439 -19.928 1.00 82.56 129 GLY A O 1
ATOM 871 N N . LYS A 1 130 ? 14.018 5.790 -19.374 1.00 84.69 130 LYS A N 1
ATOM 872 C CA . LYS A 1 130 ? 14.457 4.404 -19.626 1.00 84.69 130 LYS A CA 1
ATOM 873 C C . LYS A 1 130 ? 13.814 3.421 -18.645 1.00 84.69 130 LYS A C 1
ATO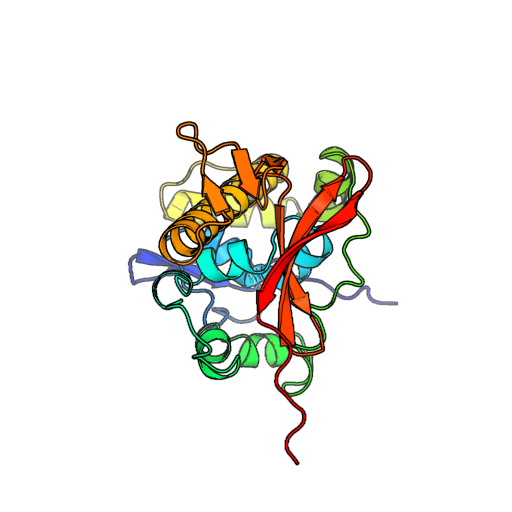M 875 O O . LYS A 1 130 ? 13.426 2.326 -19.039 1.00 84.69 130 LYS A O 1
ATOM 880 N N . MET A 1 131 ? 13.694 3.817 -17.382 1.00 84.62 131 MET A N 1
ATOM 881 C CA . MET A 1 131 ? 13.101 2.984 -16.345 1.00 84.62 131 MET A CA 1
ATOM 882 C C . MET A 1 131 ? 11.589 2.846 -16.521 1.00 84.62 131 MET A C 1
ATOM 884 O O . MET A 1 131 ? 11.080 1.740 -16.408 1.00 84.62 131 MET A O 1
ATOM 888 N N . MET A 1 132 ? 10.891 3.928 -16.880 1.00 88.88 132 MET A N 1
ATOM 889 C CA . MET A 1 132 ? 9.464 3.876 -17.214 1.00 88.88 132 MET A CA 1
ATOM 890 C C . MET A 1 132 ? 9.179 2.991 -18.428 1.00 88.88 132 MET A C 1
ATOM 892 O O . MET A 1 132 ? 8.205 2.246 -18.409 1.00 88.88 132 MET A O 1
ATOM 896 N N . ARG A 1 133 ? 10.033 3.029 -19.461 1.00 89.88 133 ARG A N 1
ATOM 897 C CA . ARG A 1 133 ? 9.926 2.101 -20.600 1.00 89.88 133 ARG A CA 1
ATOM 898 C C . ARG A 1 133 ? 10.058 0.658 -20.138 1.00 89.88 133 ARG A C 1
ATOM 900 O O . ARG A 1 133 ? 9.124 -0.105 -20.317 1.00 89.88 133 ARG A O 1
ATOM 907 N N . ARG A 1 134 ? 11.143 0.332 -19.427 1.00 89.44 134 ARG A N 1
ATOM 908 C CA . ARG A 1 134 ? 11.359 -1.019 -18.892 1.00 89.44 134 ARG A CA 1
ATOM 909 C C . ARG A 1 134 ? 10.195 -1.483 -18.015 1.00 89.44 134 ARG A C 1
ATOM 911 O O . ARG A 1 134 ? 9.759 -2.616 -18.129 1.00 89.44 134 ARG A O 1
ATOM 918 N N . LEU A 1 135 ? 9.686 -0.612 -17.149 1.00 91.31 135 LEU A N 1
ATOM 919 C CA . LEU A 1 135 ? 8.541 -0.910 -16.297 1.00 91.31 135 LEU A CA 1
ATOM 920 C C . LEU A 1 135 ? 7.296 -1.259 -17.118 1.00 91.31 135 LEU A C 1
ATOM 922 O O . LEU A 1 135 ? 6.610 -2.230 -16.806 1.00 91.31 135 LEU A O 1
ATOM 926 N N . ASN A 1 136 ? 7.010 -0.475 -18.156 1.00 93.44 136 ASN A N 1
ATOM 927 C CA . ASN A 1 136 ? 5.869 -0.712 -19.031 1.00 93.44 136 ASN A CA 1
ATOM 928 C C . ASN A 1 136 ? 6.050 -1.969 -19.887 1.00 93.44 136 ASN A C 1
ATOM 930 O O . ASN A 1 136 ? 5.083 -2.706 -20.047 1.00 93.44 136 ASN A O 1
ATOM 934 N N . ASP A 1 137 ? 7.267 -2.265 -20.346 1.00 93.19 137 ASP A N 1
ATOM 935 C CA . ASP A 1 137 ? 7.577 -3.511 -21.053 1.00 93.19 137 ASP A CA 1
ATOM 936 C C . ASP A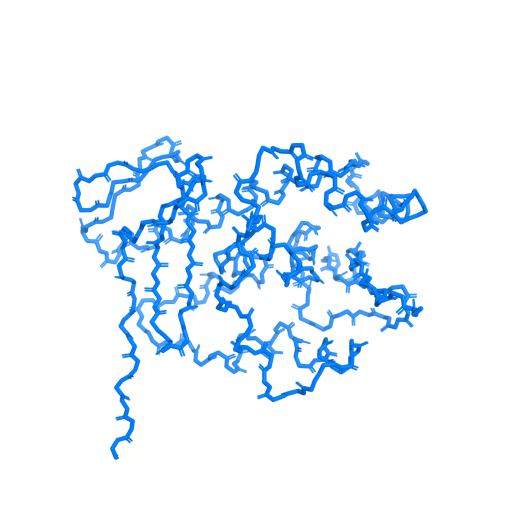 1 137 ? 7.282 -4.728 -20.156 1.00 93.19 137 ASP A C 1
ATOM 938 O O . ASP A 1 137 ? 6.642 -5.685 -20.585 1.00 93.19 137 ASP A O 1
ATOM 942 N N . GLU A 1 138 ? 7.689 -4.688 -18.881 1.00 91.69 138 GLU A N 1
ATOM 943 C CA . GLU A 1 138 ? 7.404 -5.764 -17.920 1.00 91.69 138 GLU A CA 1
ATOM 944 C C . GLU A 1 138 ? 5.912 -5.865 -17.574 1.00 91.69 138 GLU A C 1
ATOM 946 O O . GLU A 1 138 ? 5.384 -6.972 -17.491 1.00 91.69 138 GLU A O 1
ATOM 951 N N . ARG A 1 139 ? 5.196 -4.737 -17.440 1.00 92.31 139 ARG A N 1
ATOM 952 C CA . ARG A 1 139 ? 3.728 -4.740 -17.273 1.00 92.31 139 ARG A CA 1
ATOM 953 C C . ARG A 1 139 ? 3.031 -5.408 -18.453 1.00 92.31 139 ARG A C 1
ATOM 955 O O . ARG A 1 139 ? 2.177 -6.267 -18.241 1.00 92.31 139 ARG A O 1
ATOM 962 N N . GLN A 1 140 ? 3.429 -5.061 -19.674 1.00 94.31 140 GLN A N 1
ATOM 963 C CA . GLN A 1 140 ? 2.849 -5.621 -20.892 1.00 94.31 140 GLN A CA 1
ATOM 964 C C . GLN A 1 140 ? 3.083 -7.129 -21.009 1.00 94.31 140 GLN A C 1
ATOM 966 O O . GLN A 1 140 ? 2.172 -7.844 -21.421 1.00 94.31 140 GLN A O 1
ATOM 971 N N . LYS A 1 141 ? 4.250 -7.641 -20.589 1.00 90.94 141 LYS A N 1
ATOM 972 C CA . LYS A 1 141 ? 4.512 -9.095 -20.554 1.00 90.94 141 LYS A CA 1
ATOM 973 C C . LYS A 1 141 ? 3.507 -9.861 -19.695 1.00 90.94 141 LYS A C 1
ATOM 975 O O . LYS A 1 141 ? 3.182 -10.996 -20.019 1.00 90.94 141 LYS A O 1
ATOM 980 N N . GLY A 1 142 ? 3.010 -9.250 -18.621 1.00 87.31 142 GLY A N 1
ATOM 981 C CA . GLY A 1 142 ? 1.947 -9.821 -17.793 1.00 87.31 142 GLY A CA 1
ATOM 982 C C . GLY A 1 142 ? 0.536 -9.364 -18.170 1.00 87.31 142 GLY A C 1
ATOM 983 O O . GLY A 1 142 ? -0.368 -9.492 -17.351 1.00 87.31 142 GLY A O 1
ATOM 984 N N . GLY A 1 143 ? 0.343 -8.807 -19.371 1.00 91.75 143 GLY A N 1
ATOM 985 C CA . GLY A 1 143 ? -0.969 -8.420 -19.896 1.00 91.75 143 GLY A CA 1
ATOM 986 C C . GLY A 1 143 ? -1.553 -7.131 -19.313 1.00 91.75 143 GLY A C 1
ATOM 987 O O . GLY A 1 143 ? -2.742 -6.875 -19.485 1.00 91.75 143 GLY A O 1
ATOM 988 N N . LEU A 1 144 ? -0.752 -6.319 -18.618 1.00 92.75 144 LEU A N 1
ATOM 989 C CA . LEU A 1 144 ? -1.196 -5.049 -18.042 1.00 92.75 144 LEU A CA 1
ATOM 990 C C . LEU A 1 144 ? -0.929 -3.881 -18.994 1.00 92.75 144 LEU A C 1
ATOM 992 O O . LEU A 1 144 ? 0.095 -3.831 -19.679 1.00 92.75 144 LEU A O 1
ATOM 996 N N . GLU A 1 145 ? -1.823 -2.893 -18.981 1.00 93.06 145 GLU A N 1
ATOM 997 C CA . GLU A 1 145 ? -1.642 -1.668 -19.755 1.00 93.06 145 GLU A CA 1
ATOM 998 C C . GLU A 1 145 ? -0.429 -0.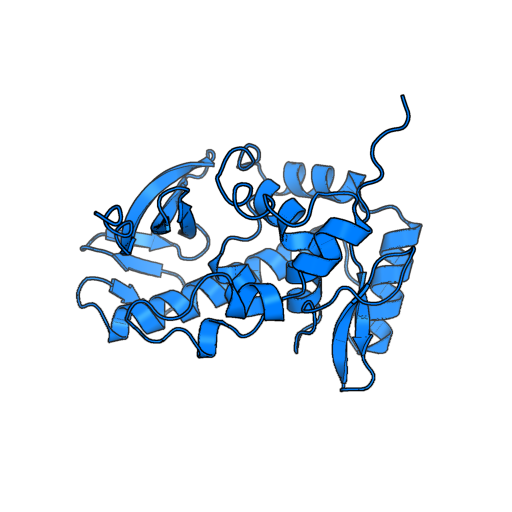852 -19.263 1.00 93.06 145 GLU A C 1
ATOM 1000 O O . GLU A 1 145 ? -0.115 -0.844 -18.059 1.00 93.06 145 GLU A O 1
ATOM 1005 N N . PRO A 1 146 ? 0.254 -0.133 -20.178 1.00 93.44 146 PRO A N 1
ATOM 1006 C CA . PRO A 1 146 ? 1.276 0.839 -19.820 1.00 93.44 146 PRO A CA 1
ATOM 1007 C C . PRO A 1 146 ? 0.744 1.886 -18.850 1.00 93.44 146 PRO A C 1
ATOM 1009 O O . PRO A 1 146 ? -0.377 2.374 -18.976 1.00 93.44 146 PRO A O 1
ATOM 1012 N N . THR A 1 147 ? 1.588 2.288 -17.912 1.00 94.06 147 THR A N 1
ATOM 1013 C CA . THR A 1 147 ? 1.234 3.258 -16.881 1.00 94.06 147 THR A CA 1
ATOM 1014 C C . THR A 1 147 ? 2.207 4.436 -16.868 1.00 94.06 147 THR A C 1
ATOM 1016 O O . THR A 1 147 ? 3.233 4.470 -17.557 1.00 94.06 147 THR A O 1
ATOM 1019 N N . THR A 1 148 ? 1.860 5.441 -16.073 1.00 93.25 148 THR A N 1
ATOM 1020 C CA . THR A 1 148 ? 2.682 6.624 -15.793 1.00 93.25 148 THR A CA 1
ATOM 1021 C C . THR A 1 148 ? 3.003 6.676 -14.304 1.00 93.25 148 THR A C 1
ATOM 1023 O O . THR A 1 148 ? 2.391 5.964 -13.512 1.00 93.25 148 THR A O 1
ATOM 1026 N N . VAL A 1 149 ? 3.904 7.565 -13.881 1.00 90.31 149 VAL A N 1
ATOM 1027 C CA . VAL A 1 149 ? 4.178 7.781 -12.447 1.00 90.31 149 VAL A CA 1
ATOM 1028 C C . VAL A 1 149 ? 2.892 8.115 -11.677 1.00 90.31 149 VAL A C 1
ATOM 1030 O O . VAL A 1 149 ? 2.658 7.584 -10.594 1.00 90.31 149 VAL A O 1
ATOM 1033 N N . ALA A 1 150 ? 2.013 8.938 -12.257 1.00 89.25 150 ALA A N 1
ATOM 1034 C CA . ALA A 1 150 ? 0.718 9.261 -11.661 1.00 89.25 150 ALA A CA 1
ATOM 1035 C C . ALA A 1 150 ? -0.214 8.037 -11.578 1.00 89.25 150 ALA A C 1
ATOM 1037 O O . ALA A 1 150 ? -0.912 7.868 -10.577 1.00 89.25 150 ALA A O 1
ATOM 1038 N N . GLY A 1 151 ? -0.195 7.173 -12.598 1.00 92.88 151 GLY A N 1
ATOM 1039 C CA . GLY A 1 151 ? -0.926 5.904 -12.603 1.00 92.88 151 GLY A CA 1
ATOM 1040 C C . GLY A 1 151 ? -0.443 4.956 -11.505 1.00 92.88 151 GLY A C 1
ATOM 1041 O O . GLY A 1 151 ? -1.254 4.484 -10.715 1.00 92.88 151 GLY A O 1
ATOM 1042 N N . ILE A 1 152 ? 0.876 4.789 -11.363 1.00 91.88 152 ILE A N 1
ATOM 1043 C CA . ILE A 1 152 ? 1.486 3.994 -10.285 1.00 91.88 152 ILE A CA 1
ATOM 1044 C C . ILE A 1 152 ? 1.061 4.532 -8.917 1.00 91.88 152 ILE A C 1
ATOM 1046 O O . ILE A 1 152 ? 0.608 3.768 -8.072 1.00 91.88 152 ILE A O 1
ATOM 1050 N N . ILE A 1 153 ? 1.141 5.848 -8.692 1.00 90.75 153 ILE A N 1
ATOM 1051 C CA . ILE A 1 153 ? 0.714 6.458 -7.421 1.00 90.75 153 ILE A CA 1
ATOM 1052 C C . ILE A 1 153 ? -0.758 6.161 -7.129 1.00 90.75 153 ILE A C 1
ATOM 1054 O O . ILE A 1 153 ? -1.117 5.887 -5.982 1.00 90.75 153 ILE A O 1
ATOM 1058 N N . ARG A 1 154 ? -1.619 6.231 -8.147 1.00 92.38 154 ARG A N 1
ATOM 1059 C CA . ARG A 1 154 ? -3.041 5.917 -8.007 1.00 92.38 154 ARG A CA 1
ATOM 1060 C C . ARG A 1 154 ? -3.248 4.448 -7.641 1.00 92.38 154 ARG A C 1
ATOM 1062 O O . ARG A 1 154 ? -3.983 4.191 -6.693 1.00 92.38 154 ARG A O 1
ATOM 1069 N N . GLU A 1 155 ? -2.585 3.522 -8.326 1.00 94.31 155 GLU A N 1
ATOM 1070 C CA . GLU A 1 155 ? -2.657 2.086 -8.025 1.00 94.31 155 GLU A CA 1
ATOM 1071 C C . GLU A 1 155 ? -2.153 1.777 -6.610 1.00 94.31 155 GLU A C 1
ATOM 1073 O O . GLU A 1 155 ? -2.827 1.071 -5.867 1.00 94.31 155 GLU A O 1
ATOM 1078 N N . VAL A 1 156 ? -1.030 2.372 -6.186 1.00 93.06 156 VAL A N 1
ATOM 1079 C CA . VAL A 1 156 ? -0.504 2.214 -4.819 1.00 93.06 156 VAL A CA 1
ATOM 1080 C C . VAL A 1 156 ? -1.524 2.693 -3.784 1.00 93.06 156 VAL A C 1
ATOM 1082 O O . VAL A 1 156 ? -1.773 2.008 -2.797 1.00 93.06 156 VAL A O 1
ATOM 1085 N N . ARG A 1 157 ? -2.147 3.858 -4.002 1.00 91.00 157 ARG A N 1
ATOM 1086 C CA . ARG A 1 157 ? -3.159 4.401 -3.082 1.00 91.00 157 ARG A CA 1
ATOM 1087 C C . ARG A 1 157 ? -4.419 3.544 -3.023 1.00 91.00 157 ARG A C 1
ATOM 1089 O O . ARG A 1 157 ? -4.989 3.398 -1.948 1.00 91.00 157 ARG A O 1
ATOM 1096 N N . GLN A 1 158 ? -4.856 3.008 -4.161 1.00 93.06 158 GLN A N 1
ATOM 1097 C CA . GLN A 1 158 ? -5.993 2.091 -4.223 1.00 93.06 158 GLN A CA 1
ATOM 1098 C C . GLN A 1 158 ? -5.684 0.794 -3.471 1.00 93.06 158 GLN A C 1
ATOM 1100 O O . GLN A 1 158 ? -6.485 0.368 -2.645 1.00 93.06 158 GLN A O 1
ATOM 1105 N N . PHE A 1 159 ? -4.499 0.223 -3.688 1.00 92.94 159 PHE A N 1
ATOM 1106 C CA . PHE A 1 159 ? -4.053 -0.988 -3.005 1.00 92.94 159 PHE A CA 1
ATOM 1107 C C . PHE A 1 159 ? -3.954 -0.800 -1.486 1.00 92.94 159 PHE A C 1
ATOM 1109 O O . PHE A 1 159 ? -4.408 -1.641 -0.713 1.00 92.94 159 PHE A O 1
ATOM 1116 N N . GLU A 1 160 ? -3.396 0.326 -1.049 1.00 90.50 160 GLU A N 1
ATOM 1117 C CA . GLU A 1 160 ? -3.309 0.700 0.361 1.00 90.50 160 GLU A CA 1
ATOM 1118 C C . GLU A 1 160 ? -4.697 0.857 0.999 1.00 90.50 160 GLU A C 1
ATOM 1120 O O . GLU A 1 160 ? -4.919 0.368 2.104 1.00 90.50 160 GLU A O 1
ATOM 1125 N N . ALA A 1 161 ? -5.634 1.524 0.316 1.00 91.31 161 ALA A N 1
ATOM 1126 C CA . ALA A 1 161 ? -6.996 1.694 0.817 1.00 91.31 161 ALA A CA 1
ATOM 1127 C C . ALA A 1 161 ? -7.727 0.349 0.935 1.00 91.31 161 ALA A C 1
ATOM 1129 O O . ALA A 1 161 ? -8.387 0.112 1.943 1.00 91.31 161 ALA A O 1
ATOM 1130 N N . GLN A 1 162 ? -7.551 -0.543 -0.045 1.00 91.75 162 GLN A N 1
ATOM 1131 C CA . GLN A 1 162 ? -8.107 -1.895 0.003 1.00 91.75 162 GLN A CA 1
ATOM 1132 C C . GLN A 1 162 ? -7.504 -2.708 1.153 1.00 91.75 162 GLN A C 1
ATOM 1134 O O . GLN A 1 162 ? -8.234 -3.292 1.944 1.00 91.75 162 GLN A O 1
ATOM 1139 N N . SER A 1 163 ? -6.178 -2.675 1.307 1.00 86.75 163 SER A N 1
ATOM 1140 C CA . SER A 1 163 ? -5.493 -3.365 2.407 1.00 86.75 163 SER A CA 1
ATOM 1141 C C . SER A 1 163 ? -5.951 -2.856 3.778 1.00 86.75 163 SER A C 1
ATOM 1143 O O . SER A 1 163 ? -6.080 -3.631 4.722 1.00 86.75 163 SER A O 1
ATOM 1145 N N . MET A 1 164 ? -6.215 -1.550 3.894 1.00 87.50 164 MET A N 1
ATOM 1146 C CA . MET A 1 164 ? -6.770 -0.953 5.108 1.00 87.50 164 MET A CA 1
ATOM 1147 C C . MET A 1 164 ? -8.205 -1.417 5.365 1.00 87.50 164 MET A C 1
ATOM 1149 O O . MET A 1 164 ? -8.530 -1.763 6.494 1.00 87.50 164 MET A O 1
ATOM 1153 N N . LEU A 1 165 ? -9.056 -1.440 4.338 1.00 90.56 165 LEU A N 1
ATOM 1154 C CA . LEU A 1 165 ? -10.426 -1.941 4.440 1.00 90.56 165 LEU A CA 1
ATOM 1155 C C . LEU A 1 165 ? -10.449 -3.403 4.904 1.00 90.56 165 LEU A C 1
ATOM 1157 O O . LEU A 1 165 ? -11.177 -3.739 5.833 1.00 90.56 165 LEU A O 1
ATOM 1161 N N . ASP A 1 166 ? -9.618 -4.255 4.303 1.00 87.06 166 ASP A N 1
ATOM 1162 C CA . ASP A 1 166 ? -9.532 -5.673 4.653 1.00 87.06 166 ASP A CA 1
ATOM 1163 C C . ASP A 1 166 ? -9.040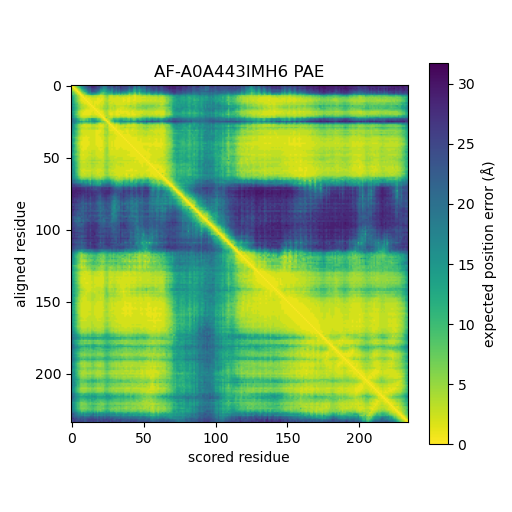 -5.876 6.099 1.00 87.06 166 ASP A C 1
ATOM 1165 O O . ASP A 1 166 ? -9.524 -6.765 6.800 1.00 87.06 166 ASP A O 1
ATOM 1169 N N . LEU A 1 167 ? -8.118 -5.030 6.577 1.00 84.50 167 LEU A N 1
ATOM 1170 C CA . LEU A 1 167 ? -7.690 -5.004 7.980 1.00 84.50 167 LEU A CA 1
ATOM 1171 C C . LEU A 1 167 ? -8.831 -4.555 8.904 1.00 84.50 167 LEU A C 1
ATOM 1173 O O . LEU A 1 167 ? -9.081 -5.195 9.921 1.00 84.50 167 LEU A O 1
ATOM 1177 N N . LEU A 1 168 ? -9.541 -3.480 8.557 1.00 87.62 168 LEU A N 1
ATOM 1178 C CA . LEU A 1 168 ? -10.642 -2.949 9.365 1.00 87.62 168 LEU A CA 1
ATOM 1179 C C . LEU A 1 168 ? -11.815 -3.927 9.465 1.00 87.62 168 LEU A C 1
ATOM 1181 O O . LEU A 1 168 ? -12.374 -4.065 10.544 1.00 87.62 168 LEU A O 1
ATOM 1185 N N . ARG A 1 169 ? -12.138 -4.652 8.389 1.00 86.88 169 ARG A N 1
ATOM 1186 C CA . ARG A 1 169 ? -13.150 -5.721 8.404 1.00 86.88 169 ARG A CA 1
ATOM 1187 C C . ARG A 1 169 ? -12.778 -6.865 9.342 1.00 86.88 169 ARG A C 1
ATOM 1189 O O . ARG A 1 169 ? -13.648 -7.436 9.984 1.00 86.88 169 ARG A O 1
ATOM 1196 N N . ARG A 1 170 ? -11.489 -7.201 9.447 1.00 82.38 170 ARG A N 1
ATOM 1197 C CA . ARG A 1 170 ? -11.019 -8.178 10.446 1.00 82.38 170 ARG A CA 1
ATOM 1198 C C . ARG A 1 170 ? -11.178 -7.632 11.861 1.00 82.38 170 ARG A C 1
ATOM 1200 O O . ARG A 1 170 ? -11.679 -8.338 12.724 1.00 82.38 170 ARG A O 1
ATOM 1207 N N . LEU A 1 171 ? -10.812 -6.367 12.077 1.00 83.81 171 LEU A N 1
ATOM 1208 C CA . LEU A 1 171 ? -10.975 -5.721 13.381 1.00 83.81 171 LEU A CA 1
ATOM 1209 C C . LEU A 1 171 ? -12.442 -5.576 13.800 1.00 83.81 171 LEU A C 1
ATOM 1211 O O . LEU A 1 171 ? -12.716 -5.712 14.981 1.00 83.81 171 LEU A O 1
ATOM 1215 N N . GLU A 1 172 ? -13.366 -5.339 12.871 1.00 85.38 172 GLU A N 1
ATOM 1216 C CA . GLU A 1 172 ? -14.814 -5.284 13.135 1.00 85.38 172 GLU A CA 1
ATOM 1217 C C . GLU A 1 172 ? -15.367 -6.623 13.646 1.00 85.38 172 GLU A C 1
ATOM 1219 O O . GLU A 1 172 ? -16.243 -6.643 14.503 1.00 85.38 172 GLU A O 1
ATOM 1224 N N . VAL A 1 173 ? -14.826 -7.755 13.182 1.00 84.44 173 VAL A N 1
ATOM 1225 C CA . VAL A 1 173 ? -15.200 -9.085 13.702 1.00 84.44 173 VAL A CA 1
ATOM 1226 C C . VAL A 1 173 ? -14.691 -9.298 15.133 1.00 84.44 173 VAL A C 1
ATOM 1228 O O . VAL A 1 173 ? -15.294 -10.045 15.901 1.00 84.44 173 VAL A O 1
ATOM 1231 N N . GLU A 1 174 ? -13.572 -8.669 15.494 1.00 75.81 174 GLU A N 1
ATOM 1232 C CA . GLU A 1 174 ? -12.895 -8.869 16.781 1.00 75.81 174 GLU A CA 1
ATOM 1233 C C . GLU A 1 174 ? -13.261 -7.820 17.836 1.00 75.81 174 GLU A C 1
ATOM 1235 O O . GLU A 1 174 ? -13.063 -8.054 19.030 1.00 75.81 174 GLU A O 1
ATOM 1240 N N . ARG A 1 175 ? -13.733 -6.645 17.413 1.00 79.06 175 ARG A N 1
ATOM 1241 C CA . ARG A 1 175 ? -13.947 -5.491 18.279 1.00 79.06 175 ARG A CA 1
ATOM 1242 C C . ARG A 1 175 ? -15.258 -4.789 17.961 1.00 79.06 175 ARG A C 1
ATOM 1244 O O . ARG A 1 175 ? -15.459 -4.289 16.860 1.00 79.06 175 ARG A O 1
ATOM 1251 N N . ASP A 1 176 ? -16.065 -4.598 18.998 1.00 81.56 176 ASP A N 1
ATOM 1252 C CA . ASP A 1 176 ? -17.342 -3.879 18.911 1.00 81.56 176 ASP A CA 1
ATOM 1253 C C . ASP A 1 176 ? -17.181 -2.359 18.691 1.00 81.56 176 ASP A C 1
ATOM 1255 O O . ASP A 1 176 ? -18.151 -1.654 18.412 1.00 81.56 176 ASP A O 1
ATOM 1259 N N . ASP A 1 177 ? -15.964 -1.819 18.850 1.00 84.94 177 ASP A N 1
ATOM 1260 C CA . ASP A 1 177 ? -15.670 -0.388 18.710 1.00 84.94 177 ASP A CA 1
ATOM 1261 C C . ASP A 1 177 ? -15.272 0.034 17.285 1.00 84.94 177 ASP A C 1
ATOM 1263 O O . ASP A 1 177 ? -15.008 1.223 17.069 1.00 84.94 177 ASP A O 1
ATOM 1267 N N . VAL A 1 178 ? -15.264 -0.900 16.326 1.00 88.50 178 VAL A N 1
ATOM 1268 C CA . VAL A 1 178 ? -14.951 -0.676 14.907 1.00 88.50 178 VAL A CA 1
ATOM 1269 C C . VAL A 1 178 ? -16.117 -1.154 14.046 1.00 88.50 178 VAL A C 1
ATOM 1271 O O . VAL A 1 178 ? -16.454 -2.326 14.072 1.00 88.50 178 VAL A O 1
ATOM 1274 N N . LEU A 1 179 ? -16.700 -0.257 13.249 1.00 90.00 179 LEU A N 1
ATOM 1275 C CA . LEU A 1 179 ? -17.790 -0.580 12.322 1.00 90.00 179 LEU A CA 1
ATOM 1276 C C . LEU A 1 179 ? -17.473 -0.050 10.928 1.00 90.00 179 LEU A C 1
ATOM 1278 O O . LEU A 1 179 ? -17.288 1.160 10.751 1.00 90.00 179 LEU A O 1
ATOM 1282 N N . VAL A 1 180 ? -17.416 -0.926 9.932 1.00 90.31 180 VAL A N 1
ATOM 1283 C CA . VAL A 1 180 ? -17.155 -0.545 8.542 1.00 90.31 180 VAL A CA 1
ATOM 1284 C C . VAL A 1 180 ? -18.478 -0.180 7.872 1.00 90.31 180 VAL A C 1
ATOM 1286 O O . VAL A 1 180 ? -19.477 -0.887 7.968 1.00 90.31 180 VAL A O 1
ATOM 1289 N N . SER A 1 181 ? -18.515 0.969 7.198 1.00 89.81 181 SER A N 1
ATOM 1290 C CA . SER A 1 181 ? -19.710 1.397 6.471 1.00 89.81 181 SER A CA 1
ATOM 1291 C C . SER A 1 181 ? -20.000 0.457 5.300 1.00 89.81 181 SER A C 1
ATOM 1293 O O . SER A 1 181 ? -19.083 0.020 4.611 1.00 89.81 181 SER A O 1
ATOM 1295 N N . ALA A 1 182 ? -21.281 0.241 4.988 1.00 85.50 182 ALA A N 1
ATOM 1296 C CA . ALA A 1 182 ? -21.720 -0.589 3.861 1.00 85.50 182 ALA A CA 1
ATOM 1297 C C . ALA A 1 182 ? -21.211 -0.107 2.487 1.00 85.50 182 ALA A C 1
ATOM 1299 O O . ALA A 1 182 ? -21.254 -0.853 1.512 1.00 85.50 182 ALA A O 1
ATOM 1300 N N . ASN A 1 183 ? -20.760 1.148 2.393 1.00 87.06 183 ASN A N 1
ATOM 1301 C CA . ASN A 1 183 ? -20.165 1.702 1.178 1.00 87.06 183 ASN A CA 1
ATOM 1302 C C . ASN A 1 183 ? -18.643 1.493 1.079 1.00 87.06 183 ASN A C 1
ATOM 1304 O O . ASN A 1 183 ? -18.057 1.961 0.106 1.00 87.06 183 ASN A O 1
ATOM 1308 N N . ASP A 1 184 ? -18.006 0.855 2.068 1.00 88.38 184 ASP A N 1
ATOM 1309 C CA . ASP A 1 184 ? -16.565 0.574 2.131 1.00 88.38 184 ASP A CA 1
ATOM 1310 C C . ASP A 1 184 ? -15.647 1.809 2.015 1.00 88.38 184 ASP A C 1
ATOM 1312 O O . ASP A 1 184 ? -14.454 1.702 1.727 1.00 88.38 184 ASP A O 1
ATOM 1316 N N . GLN A 1 185 ? -16.181 3.013 2.232 1.00 88.06 185 GLN A N 1
ATOM 1317 C CA . GLN A 1 185 ? -15.416 4.265 2.142 1.00 88.06 185 GLN A CA 1
ATOM 1318 C C . GLN A 1 185 ? -15.092 4.864 3.509 1.00 88.06 185 GLN A C 1
ATOM 1320 O O . GLN A 1 185 ? -14.133 5.638 3.653 1.00 88.06 185 GLN A O 1
ATOM 1325 N N . GLU A 1 186 ? -15.890 4.512 4.509 1.00 91.50 186 GLU A N 1
ATOM 1326 C CA . GLU A 1 186 ? -15.843 5.079 5.845 1.00 91.50 186 GLU A CA 1
ATOM 1327 C C . GLU A 1 186 ? -15.856 3.979 6.901 1.00 91.50 186 GLU A C 1
ATOM 1329 O O . GLU A 1 186 ? -16.418 2.903 6.705 1.00 91.50 186 GLU A O 1
ATOM 1334 N N . VAL A 1 187 ? -15.236 4.270 8.037 1.00 92.12 187 VAL A N 1
ATOM 1335 C CA . VAL A 1 187 ? -15.250 3.418 9.222 1.00 92.12 187 VAL A CA 1
ATOM 1336 C C . VAL A 1 187 ? -15.594 4.268 10.434 1.00 92.12 187 VAL A C 1
ATOM 1338 O O . VAL A 1 187 ? -15.112 5.395 10.579 1.00 92.12 187 VAL A O 1
ATOM 1341 N N . THR A 1 188 ? -16.430 3.732 11.308 1.00 92.31 188 THR A N 1
ATOM 1342 C CA . THR A 1 188 ? -16.732 4.318 12.606 1.00 92.31 188 THR A CA 1
ATOM 1343 C C . THR A 1 188 ? -15.851 3.652 13.646 1.00 92.31 188 THR A C 1
ATOM 1345 O O . THR A 1 188 ? -15.923 2.444 13.830 1.00 92.31 188 THR A O 1
ATOM 1348 N N . ILE A 1 189 ? -15.013 4.436 14.321 1.00 89.44 189 ILE A N 1
ATOM 1349 C CA . ILE A 1 189 ? -14.153 3.966 15.409 1.00 89.44 189 ILE A CA 1
ATOM 1350 C C . ILE A 1 189 ? -14.516 4.757 16.662 1.00 89.44 189 ILE A C 1
ATOM 1352 O O . ILE A 1 189 ? -14.453 5.991 16.647 1.00 89.44 189 ILE A O 1
ATOM 1356 N N . ALA A 1 190 ? -14.921 4.064 17.729 1.00 86.31 190 ALA A N 1
ATOM 1357 C CA . ALA A 1 190 ? -15.359 4.672 18.991 1.00 86.31 190 ALA A CA 1
ATOM 1358 C C . ALA A 1 190 ? -16.398 5.805 18.790 1.00 86.31 190 ALA A C 1
ATOM 1360 O O . ALA A 1 190 ? -16.288 6.895 19.360 1.00 86.31 190 ALA A O 1
ATOM 1361 N N . GLY A 1 191 ? -17.381 5.575 17.910 1.00 85.88 191 GLY A N 1
ATOM 1362 C CA . GLY A 1 191 ? -18.460 6.524 17.604 1.00 85.88 191 GLY A CA 1
ATOM 1363 C C . GLY A 1 191 ? -18.069 7.711 16.711 1.00 85.88 191 GLY A C 1
ATOM 1364 O O . GLY A 1 191 ? -18.869 8.628 16.533 1.00 85.88 191 GLY A O 1
ATOM 1365 N N . ARG A 1 192 ? -16.855 7.732 16.143 1.00 91.06 192 ARG A N 1
ATOM 1366 C CA . ARG A 1 192 ? -16.399 8.773 15.206 1.00 91.06 192 ARG A CA 1
ATOM 1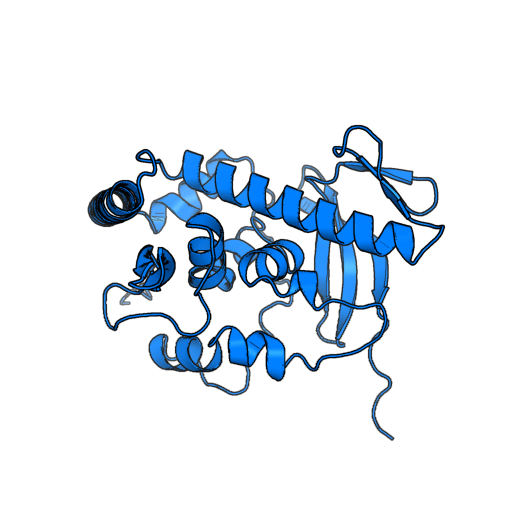367 C C . ARG A 1 192 ? -16.155 8.202 13.818 1.00 91.06 192 ARG A C 1
ATOM 1369 O O . ARG A 1 192 ? -15.492 7.181 13.685 1.00 91.06 192 ARG A O 1
ATOM 1376 N N . VAL A 1 193 ? -16.634 8.905 12.796 1.00 91.69 193 VAL A N 1
ATOM 1377 C CA . VAL A 1 193 ? -16.508 8.493 11.393 1.00 91.69 193 VAL A CA 1
ATOM 1378 C C . VAL A 1 193 ? -15.188 8.986 10.796 1.00 91.69 193 VAL A C 1
ATOM 1380 O O . VAL A 1 193 ? -14.833 10.164 10.912 1.00 91.69 193 VAL A O 1
ATOM 1383 N N . PHE A 1 194 ? -14.472 8.089 10.124 1.00 91.31 194 PHE A N 1
ATOM 1384 C CA . PHE A 1 194 ? -13.220 8.362 9.429 1.00 91.31 194 PHE A CA 1
ATOM 1385 C C . PHE A 1 194 ? -13.256 7.811 8.004 1.00 91.31 194 PHE A C 1
ATOM 1387 O O . PHE A 1 194 ? -13.700 6.694 7.764 1.00 91.31 194 PHE A O 1
ATOM 1394 N N . SER A 1 195 ? -12.713 8.573 7.054 1.00 90.88 195 SER A N 1
ATOM 1395 C CA . SER A 1 195 ? -12.501 8.084 5.688 1.00 90.88 195 SER A CA 1
ATOM 1396 C C . SER A 1 195 ? -11.313 7.121 5.642 1.00 90.88 195 SER A C 1
ATOM 1398 O O . SER A 1 195 ? -10.201 7.492 6.038 1.00 90.88 195 SER A O 1
ATOM 1400 N N . ILE A 1 196 ? -11.535 5.919 5.105 1.00 88.81 196 ILE A N 1
ATOM 1401 C CA . ILE A 1 196 ? -10.557 4.818 5.075 1.00 88.81 196 ILE A CA 1
ATOM 1402 C C . ILE A 1 196 ? -9.292 5.203 4.305 1.00 88.81 196 ILE A C 1
ATOM 1404 O O . ILE A 1 196 ? -8.184 4.961 4.775 1.00 88.81 196 ILE A O 1
ATOM 1408 N N . GLY A 1 197 ? -9.422 5.918 3.182 1.00 85.62 197 GLY A N 1
ATOM 1409 C CA . GLY A 1 197 ? -8.276 6.359 2.371 1.00 85.62 197 GLY A CA 1
ATOM 1410 C C . GLY A 1 197 ? -7.314 7.327 3.080 1.00 85.62 197 GLY A C 1
ATOM 1411 O O . GLY A 1 197 ? -6.278 7.696 2.526 1.00 85.62 197 GLY A O 1
ATOM 1412 N N . ARG A 1 198 ? -7.655 7.774 4.294 1.00 86.31 198 ARG A N 1
ATOM 1413 C CA . ARG A 1 198 ? -6.842 8.668 5.129 1.00 86.31 198 ARG A CA 1
ATOM 1414 C C . ARG A 1 198 ? -6.397 8.021 6.436 1.00 86.31 198 ARG A C 1
ATOM 1416 O O . ARG A 1 198 ? -5.723 8.685 7.228 1.00 86.31 198 ARG A O 1
ATOM 1423 N N . LEU A 1 199 ? -6.765 6.765 6.658 1.00 88.62 199 LEU A N 1
ATOM 1424 C CA . LEU A 1 199 ? -6.256 5.954 7.749 1.00 88.62 199 LEU A CA 1
ATOM 1425 C C . LEU A 1 199 ? -4.947 5.292 7.337 1.00 88.62 199 LEU A C 1
ATOM 1427 O O . LEU A 1 199 ? -4.737 4.978 6.167 1.00 88.62 199 LEU A O 1
ATOM 1431 N N . LYS A 1 200 ? -4.054 5.122 8.308 1.00 84.81 200 LYS A N 1
ATOM 1432 C CA . LYS A 1 200 ? -2.751 4.475 8.149 1.00 84.81 200 LYS A CA 1
ATOM 1433 C C . LYS A 1 200 ? -2.481 3.597 9.359 1.00 84.81 200 LYS A C 1
ATOM 1435 O O . LYS A 1 200 ? -2.773 4.013 10.477 1.00 84.81 200 LYS A O 1
ATOM 1440 N N . TYR A 1 201 ? -1.918 2.418 9.123 1.00 78.50 201 TYR A N 1
ATOM 1441 C CA . TYR A 1 201 ? -1.586 1.455 10.168 1.00 78.50 201 TYR A CA 1
ATOM 1442 C C . TYR A 1 201 ? -0.082 1.501 10.434 1.00 78.50 201 TYR A C 1
ATOM 1444 O O . TYR A 1 201 ? 0.727 1.384 9.509 1.00 78.50 201 TYR A O 1
ATOM 1452 N N . LEU A 1 202 ? 0.282 1.752 11.686 1.00 75.25 202 LEU A N 1
ATOM 1453 C CA . LEU A 1 202 ? 1.648 1.996 12.127 1.00 75.25 202 LEU A CA 1
ATOM 1454 C C . LEU A 1 202 ? 2.048 0.975 13.187 1.00 75.25 202 LEU A C 1
ATOM 1456 O O . LEU A 1 202 ? 1.242 0.603 14.037 1.00 75.25 202 LEU A O 1
ATOM 1460 N N . ILE A 1 203 ? 3.320 0.587 13.140 1.00 70.25 203 ILE A N 1
ATOM 1461 C CA . ILE A 1 203 ? 4.000 -0.144 14.206 1.00 70.25 203 ILE A CA 1
ATOM 1462 C C . ILE A 1 203 ? 5.047 0.814 14.776 1.00 70.25 203 ILE A C 1
ATOM 1464 O O . ILE A 1 203 ? 5.876 1.343 14.034 1.00 70.25 203 ILE A O 1
ATOM 1468 N N . ASN A 1 204 ? 4.970 1.068 16.074 1.00 67.00 204 ASN A N 1
ATOM 1469 C CA . ASN A 1 204 ? 5.873 1.952 16.798 1.00 67.00 204 ASN A CA 1
ATOM 1470 C C . ASN A 1 204 ? 7.156 1.216 17.226 1.00 67.00 204 ASN A C 1
ATOM 1472 O O . ASN A 1 204 ? 7.243 -0.009 17.160 1.00 67.00 204 ASN A O 1
ATOM 1476 N N . GLU A 1 205 ? 8.160 1.968 17.688 1.00 62.31 205 GLU A N 1
ATOM 1477 C CA . GLU A 1 205 ? 9.460 1.419 18.128 1.00 62.31 205 GLU A CA 1
ATOM 1478 C C . GLU A 1 205 ? 9.323 0.487 19.330 1.00 62.31 205 GLU A C 1
ATOM 1480 O O . GLU A 1 205 ? 10.063 -0.483 19.461 1.00 62.31 205 GLU A O 1
ATOM 1485 N N . ASP A 1 206 ? 8.338 0.762 20.181 1.00 60.78 206 ASP A N 1
ATOM 1486 C CA . ASP A 1 206 ? 7.977 -0.064 21.329 1.00 60.78 206 ASP A CA 1
ATOM 1487 C C . ASP A 1 206 ? 7.204 -1.336 20.930 1.00 60.78 206 ASP A C 1
ATOM 1489 O O . ASP A 1 206 ? 6.805 -2.113 21.791 1.00 60.78 206 ASP A O 1
ATOM 1493 N N . GLY A 1 207 ? 6.971 -1.565 19.634 1.00 61.81 207 GLY A N 1
ATOM 1494 C CA . GLY A 1 207 ? 6.195 -2.692 19.125 1.00 61.81 207 GLY A CA 1
ATOM 1495 C C . GLY A 1 207 ? 4.686 -2.556 19.337 1.00 61.81 207 GLY A C 1
ATOM 1496 O O . GLY A 1 207 ? 3.958 -3.517 19.075 1.00 61.81 207 GLY A O 1
ATOM 1497 N N . SER A 1 208 ? 4.205 -1.396 19.802 1.00 63.56 208 SER A N 1
ATOM 1498 C CA . SER A 1 208 ? 2.776 -1.088 19.806 1.00 63.56 208 SER A CA 1
ATOM 1499 C C . SER A 1 208 ? 2.274 -0.839 18.385 1.00 63.56 208 SER A C 1
ATOM 1501 O O . SER A 1 208 ? 3.006 -0.377 17.509 1.00 63.56 208 SER A O 1
ATOM 1503 N N . GLU A 1 209 ? 1.009 -1.160 18.149 1.00 74.62 209 GLU A N 1
ATOM 1504 C CA . GLU A 1 209 ? 0.385 -1.059 16.833 1.00 74.62 209 GLU A CA 1
ATOM 1505 C C . GLU A 1 209 ? -0.816 -0.125 16.920 1.00 74.62 209 GLU A C 1
ATOM 1507 O O . GLU A 1 209 ? -1.678 -0.276 17.791 1.00 74.62 209 GLU A O 1
ATOM 1512 N N . GLU A 1 210 ? -0.899 0.841 16.011 1.00 78.44 210 GLU A N 1
ATOM 1513 C CA . GLU A 1 210 ? -1.946 1.855 16.027 1.00 78.44 210 GLU A CA 1
ATOM 1514 C C . GLU A 1 210 ? -2.465 2.196 14.632 1.00 78.44 210 GLU A C 1
ATOM 1516 O O . GLU A 1 210 ? -1.752 2.141 13.630 1.00 78.44 210 GLU A O 1
ATOM 1521 N N . ILE A 1 211 ? -3.732 2.601 14.575 1.00 84.12 211 ILE A N 1
ATOM 1522 C CA . ILE A 1 211 ? -4.317 3.239 13.400 1.00 84.12 211 ILE A CA 1
ATOM 1523 C C . ILE A 1 211 ? -4.350 4.741 13.655 1.00 84.12 211 ILE A C 1
ATOM 1525 O O . ILE A 1 211 ? -4.847 5.218 14.684 1.00 84.12 211 ILE A O 1
ATOM 1529 N N . VAL A 1 212 ? -3.843 5.501 12.687 1.00 86.19 212 VAL A N 1
ATOM 1530 C CA . VAL A 1 212 ? -3.832 6.963 12.709 1.00 86.19 212 VAL A CA 1
ATOM 1531 C C . VAL A 1 212 ? -4.624 7.537 11.545 1.00 86.19 212 VAL A C 1
ATOM 1533 O O . VAL A 1 212 ? -4.586 7.035 10.425 1.00 86.19 212 VAL A O 1
ATOM 1536 N N . PHE A 1 213 ? -5.296 8.654 11.797 1.00 87.12 213 PHE A N 1
ATOM 1537 C CA . PHE A 1 213 ? -5.912 9.481 10.773 1.00 87.12 213 PHE A CA 1
ATOM 1538 C C . PHE A 1 213 ? -4.961 10.594 10.337 1.00 87.12 213 PHE A C 1
ATOM 1540 O O . PHE A 1 213 ? -4.477 11.382 11.158 1.00 87.12 213 PHE A O 1
ATOM 1547 N N . VAL A 1 214 ? -4.734 10.695 9.028 1.00 84.19 214 VAL A N 1
ATOM 1548 C CA . VAL A 1 214 ? -3.897 11.729 8.419 1.00 84.19 214 VAL A CA 1
ATOM 1549 C C . VAL A 1 214 ? -4.772 12.892 7.944 1.00 84.19 214 VAL A C 1
ATOM 1551 O O . VAL A 1 214 ? -5.640 12.773 7.070 1.00 84.19 214 VAL A O 1
ATOM 1554 N N . THR A 1 215 ? -4.565 14.067 8.541 1.00 77.69 215 THR A N 1
ATOM 1555 C CA . THR A 1 215 ? -5.251 15.309 8.156 1.00 77.69 215 THR A CA 1
ATOM 1556 C C . THR A 1 215 ? -4.832 15.771 6.747 1.00 77.69 215 THR A C 1
ATOM 1558 O O . THR A 1 215 ? -3.795 15.353 6.242 1.00 77.69 215 THR A O 1
ATOM 1561 N N . LYS A 1 216 ? -5.595 16.668 6.099 1.00 74.06 216 LYS A N 1
ATOM 1562 C CA . LYS A 1 216 ? -5.247 17.200 4.761 1.00 74.06 216 LYS A CA 1
ATOM 1563 C C . LYS A 1 216 ? -3.892 17.923 4.733 1.00 74.06 216 LYS A C 1
ATOM 1565 O O . LYS A 1 216 ? -3.293 18.047 3.679 1.00 74.06 216 LYS A O 1
ATOM 1570 N N . ILE A 1 217 ? -3.440 18.386 5.896 1.00 70.81 217 ILE A N 1
ATOM 1571 C CA . ILE A 1 217 ? -2.163 19.074 6.114 1.00 70.81 217 ILE A CA 1
ATOM 1572 C C . ILE A 1 217 ? -1.073 18.131 6.657 1.00 70.81 217 ILE A C 1
ATOM 1574 O O . ILE A 1 217 ? -0.082 18.588 7.211 1.00 70.81 217 ILE A O 1
ATOM 1578 N N . GLY A 1 218 ? -1.287 16.812 6.601 1.00 68.00 218 GLY A N 1
ATOM 1579 C CA . GLY A 1 218 ? -0.306 15.807 7.023 1.00 68.00 218 GLY A CA 1
ATOM 1580 C C . GLY A 1 218 ? -0.197 15.561 8.534 1.00 68.00 218 GLY A C 1
ATOM 1581 O O . GLY A 1 218 ? 0.519 14.651 8.942 1.00 68.00 218 GLY A O 1
ATOM 1582 N N . ARG A 1 219 ? -0.924 16.297 9.393 1.00 75.94 219 ARG A N 1
ATOM 1583 C CA . ARG A 1 219 ? -0.945 16.009 10.844 1.00 75.94 219 ARG A CA 1
ATOM 1584 C C . ARG A 1 219 ? -1.592 14.658 11.118 1.00 75.94 219 ARG A C 1
ATOM 1586 O O . ARG A 1 219 ? -2.651 14.374 10.556 1.00 75.94 219 ARG A O 1
ATOM 1593 N N . LYS A 1 220 ? -0.994 13.890 12.024 1.00 78.81 220 LYS A N 1
ATOM 1594 C CA . LYS A 1 220 ? -1.456 12.565 12.441 1.00 78.81 220 LYS A CA 1
ATOM 1595 C C . LYS A 1 220 ? -2.254 12.674 13.735 1.00 78.81 220 LYS A C 1
ATOM 1597 O O . LYS A 1 220 ? -1.906 13.455 14.620 1.00 78.81 220 LYS A O 1
ATOM 1602 N N . ARG A 1 221 ? -3.333 11.908 13.837 1.00 84.19 221 ARG A N 1
ATOM 1603 C CA . ARG A 1 221 ? -4.097 11.731 15.075 1.00 84.19 221 ARG A CA 1
ATOM 1604 C C . ARG A 1 221 ? -4.349 10.249 15.272 1.00 84.19 221 ARG A C 1
ATOM 1606 O O . ARG A 1 221 ? -4.923 9.628 14.384 1.00 84.19 221 ARG A O 1
ATOM 1613 N N . ARG A 1 222 ? -3.939 9.699 16.413 1.00 86.44 222 ARG A N 1
ATOM 1614 C CA . ARG A 1 222 ? -4.272 8.322 16.782 1.00 86.44 222 ARG A CA 1
ATOM 1615 C C . ARG A 1 222 ? -5.785 8.175 16.891 1.00 86.44 222 ARG A C 1
ATOM 1617 O O . ARG A 1 222 ? -6.426 8.996 17.548 1.00 86.44 222 ARG A O 1
ATOM 1624 N N . VAL A 1 223 ? -6.331 7.161 16.227 1.00 88.06 223 VAL A N 1
ATOM 1625 C CA . VAL A 1 223 ? -7.765 6.840 16.266 1.00 88.06 223 VAL A CA 1
ATOM 1626 C C . VAL A 1 223 ? -8.037 5.513 16.959 1.00 88.06 223 VAL A C 1
ATOM 1628 O O . VAL A 1 223 ? -9.044 5.411 17.647 1.00 88.06 223 VAL A O 1
ATOM 1631 N N . LEU A 1 224 ? -7.125 4.541 16.848 1.00 84.88 224 LEU A N 1
ATOM 1632 C CA . LEU A 1 224 ? -7.262 3.232 17.482 1.00 84.88 224 LEU A CA 1
ATOM 1633 C C . LEU A 1 224 ? -5.900 2.708 17.930 1.00 84.88 224 LEU A C 1
ATOM 1635 O O . LEU A 1 224 ? -4.944 2.745 17.157 1.00 84.88 224 LEU A O 1
ATOM 1639 N N . LEU A 1 225 ? -5.827 2.194 19.158 1.00 83.75 225 LEU A N 1
ATOM 1640 C CA . LEU A 1 225 ? -4.719 1.349 19.597 1.00 83.75 225 LEU A CA 1
ATOM 1641 C C . LEU A 1 225 ? -5.105 -0.106 19.316 1.00 83.75 225 LEU A C 1
ATOM 1643 O O . LEU A 1 225 ? -6.064 -0.620 19.898 1.00 83.75 225 LEU A O 1
ATOM 1647 N N . VAL A 1 226 ? -4.380 -0.735 18.396 1.00 77.00 226 VAL A N 1
ATOM 1648 C CA . VAL A 1 226 ? -4.619 -2.118 17.969 1.00 77.00 226 VAL A CA 1
ATOM 1649 C C . VAL A 1 226 ? -3.912 -3.077 18.919 1.00 77.00 226 VAL A C 1
ATOM 1651 O O . VAL A 1 226 ? -4.524 -4.034 19.382 1.00 77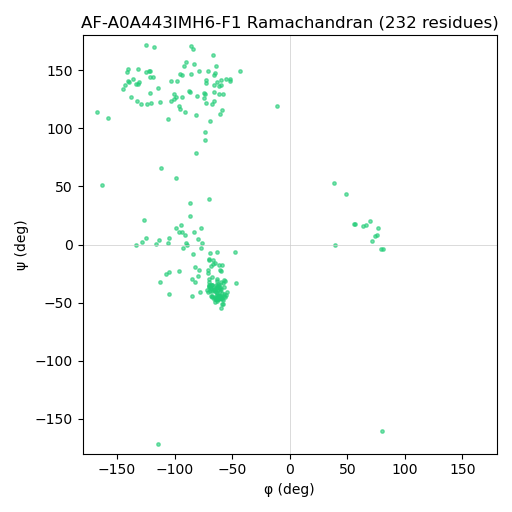.00 226 VAL A O 1
ATOM 1654 N N . LYS A 1 227 ? -2.660 -2.776 19.281 1.00 72.88 227 LYS A N 1
ATOM 1655 C CA . LYS A 1 227 ? -1.850 -3.606 20.174 1.00 72.88 227 LYS A CA 1
ATOM 1656 C C . LYS A 1 227 ? -0.985 -2.751 21.092 1.00 72.88 227 LYS A C 1
ATOM 1658 O O . LYS A 1 227 ? -0.376 -1.777 20.654 1.00 72.88 227 LYS A O 1
ATOM 1663 N N . VAL A 1 228 ? -0.920 -3.136 22.362 1.00 72.62 228 VAL A N 1
ATOM 1664 C CA . VAL A 1 228 ? -0.037 -2.514 23.360 1.00 72.62 228 VAL A CA 1
ATOM 1665 C C . VAL A 1 228 ? 1.391 -3.046 23.189 1.00 72.62 228 VAL A C 1
ATOM 1667 O O . VAL A 1 228 ? 1.579 -4.191 22.775 1.00 72.62 228 VAL A O 1
ATOM 1670 N N . ALA A 1 229 ? 2.389 -2.222 23.512 1.00 69.25 229 ALA A N 1
ATOM 1671 C CA . ALA A 1 229 ? 3.790 -2.634 23.547 1.00 69.25 229 ALA A CA 1
ATOM 1672 C C . ALA A 1 229 ? 3.985 -3.901 24.412 1.00 69.25 229 ALA A C 1
ATOM 1674 O O . ALA A 1 229 ? 3.324 -4.032 25.451 1.00 69.25 229 ALA A O 1
ATOM 1675 N N . PRO A 1 230 ? 4.877 -4.834 24.029 1.00 62.94 230 PRO A N 1
ATOM 1676 C CA . PRO A 1 230 ? 5.233 -5.961 24.881 1.00 62.94 230 PRO A CA 1
ATOM 1677 C C . PRO A 1 230 ? 5.825 -5.442 26.196 1.00 62.94 230 PRO A C 1
ATOM 1679 O O . PRO A 1 230 ? 6.642 -4.520 26.189 1.00 62.94 230 PRO A O 1
ATOM 1682 N N . ALA A 1 231 ? 5.433 -6.032 27.327 1.00 62.09 231 ALA A N 1
ATOM 1683 C CA . ALA A 1 231 ? 6.054 -5.702 28.606 1.00 62.09 231 ALA A CA 1
ATOM 1684 C C . ALA A 1 231 ? 7.568 -6.002 28.546 1.00 62.09 231 ALA A C 1
ATOM 1686 O O . ALA A 1 231 ? 7.954 -7.002 27.929 1.00 62.09 231 ALA A O 1
ATOM 1687 N N . PRO A 1 232 ? 8.430 -5.169 29.162 1.00 57.00 232 PRO A N 1
ATOM 1688 C CA . PRO A 1 232 ? 9.855 -5.463 29.229 1.00 57.00 232 PRO A CA 1
ATOM 1689 C C . PRO A 1 232 ? 10.048 -6.815 29.920 1.00 57.00 232 PRO A C 1
ATOM 1691 O O . PRO A 1 232 ? 9.472 -7.055 30.981 1.00 57.00 232 PRO A O 1
ATOM 1694 N N . ALA A 1 233 ? 10.824 -7.701 29.294 1.00 53.88 233 ALA A N 1
ATOM 1695 C CA . ALA A 1 233 ? 11.180 -8.981 29.889 1.00 53.88 233 ALA A CA 1
ATOM 1696 C C . ALA A 1 233 ? 11.954 -8.709 31.189 1.00 53.88 233 ALA A C 1
ATOM 1698 O O . ALA A 1 233 ? 13.040 -8.130 31.148 1.00 53.88 233 ALA A O 1
ATOM 1699 N N . THR A 1 234 ? 11.344 -9.055 32.321 1.00 39.25 234 THR A N 1
ATOM 1700 C CA . THR A 1 234 ? 11.966 -9.052 33.651 1.00 39.25 234 THR A CA 1
ATOM 1701 C C . THR A 1 234 ? 12.886 -10.243 33.822 1.00 39.25 234 THR A C 1
ATOM 1703 O O . THR A 1 234 ? 12.453 -11.345 33.407 1.00 39.25 234 THR A O 1
#

Solvent-accessible surface area (backbone atoms only — not comparable to full-atom values): 13036 Å² total; per-residue (Å²): 130,87,73,84,82,73,77,73,31,42,36,36,76,39,96,86,75,29,15,26,5,24,47,98,84,74,53,72,44,50,39,11,58,11,88,37,58,66,22,1,31,44,55,43,34,42,70,62,36,35,41,46,56,52,37,38,55,32,25,51,29,46,25,60,52,49,54,80,62,66,57,100,64,99,59,74,62,78,69,58,66,42,54,59,33,16,49,63,55,50,21,60,78,68,76,38,68,81,86,59,82,74,78,66,71,45,83,80,39,53,81,49,45,53,61,70,66,57,52,41,53,61,51,46,74,66,54,42,72,70,52,50,49,52,44,27,55,34,32,44,75,70,74,39,78,74,72,48,72,65,49,50,53,49,53,47,43,51,49,21,33,50,24,42,49,57,50,49,56,53,43,34,76,78,32,94,53,36,46,72,40,97,79,76,50,36,34,32,44,77,91,42,82,42,56,45,82,38,50,41,40,46,55,46,92,66,60,21,27,35,34,28,40,49,45,89,80,39,51,75,42,83,70,43,81,76,40,74,48,73,75,80,87,126

Sequence (234 aa):
MPFPVFFIAIPVLHSSGAWIASTAASGYIAGTLSGTWIGAFILGNSALLGNLGLVSVAGIFGASGALSGLSSSAALSLGAGLSAVGLGGVANALGIAPAATFLGLTPIGWAIGGTSAIIVTALGYYFTGKMMRRLNDERQKGGLEPTTVAGIIREVRQFEAQSMLDLLRRLEVERDDVLVSANDQEVTIAGRVFSIGRLKYLINEDGSEEIVFVTKIGRKRRVLLVKVAPAPAT

Radius of gyration: 17.82 Å; Cα contacts (8 Å, |Δi|>4): 378; chains: 1; bounding box: 52×38×55 Å

Organism: NCBI:txid2306993

pLDDT: mean 71.74, std 20.41, range [26.41, 94.31]